Protein AF-A0A9D4AWD2-F1 (afdb_monomer)

Structure (mmCIF, N/CA/C/O backbone):
data_AF-A0A9D4AWD2-F1
#
_entry.id   AF-A0A9D4AWD2-F1
#
loop_
_atom_site.group_PDB
_atom_site.id
_atom_site.type_symbol
_atom_site.label_atom_id
_atom_site.label_alt_id
_atom_site.label_comp_id
_atom_site.label_asym_id
_atom_site.label_entity_id
_atom_site.label_seq_id
_atom_site.pdbx_PDB_ins_code
_atom_site.Cartn_x
_atom_site.Cartn_y
_atom_site.Cartn_z
_atom_site.occupancy
_atom_site.B_iso_or_equiv
_atom_site.auth_seq_id
_atom_site.auth_comp_id
_atom_site.auth_asym_id
_atom_site.auth_atom_id
_atom_site.pdbx_PDB_model_num
ATOM 1 N N . MET A 1 1 ? 40.819 -8.016 31.045 1.00 40.41 1 MET A N 1
ATOM 2 C CA . MET A 1 1 ? 39.468 -8.285 30.513 1.00 40.41 1 MET A CA 1
ATOM 3 C C . MET A 1 1 ? 38.821 -6.950 30.198 1.00 40.41 1 MET A C 1
ATOM 5 O O . MET A 1 1 ? 38.890 -6.048 31.021 1.00 40.41 1 MET A O 1
ATOM 9 N N . GLU A 1 2 ? 38.346 -6.824 28.965 1.00 41.59 2 GLU A N 1
ATOM 10 C CA . GLU A 1 2 ? 37.839 -5.615 28.310 1.00 41.59 2 GLU A CA 1
ATOM 11 C C . GLU A 1 2 ? 36.572 -5.017 28.944 1.00 41.59 2 GLU A C 1
ATOM 13 O O . GLU A 1 2 ? 35.711 -5.747 29.428 1.00 41.59 2 GLU A O 1
ATOM 18 N N . GLY A 1 3 ? 36.405 -3.700 28.755 1.00 44.62 3 GLY A N 1
ATOM 19 C CA . GLY A 1 3 ? 35.283 -3.210 27.944 1.00 44.62 3 GLY A CA 1
ATOM 20 C C . GLY A 1 3 ? 34.185 -2.400 28.640 1.00 44.62 3 GLY A C 1
ATOM 21 O O . GLY A 1 3 ? 33.314 -2.979 29.290 1.00 44.62 3 GLY A O 1
ATOM 22 N N . ARG A 1 4 ? 34.161 -1.085 28.347 1.00 46.12 4 ARG A N 1
ATOM 23 C CA . ARG A 1 4 ? 33.091 -0.338 27.625 1.00 46.12 4 ARG A CA 1
ATOM 24 C C . ARG A 1 4 ? 33.038 1.130 28.082 1.00 46.12 4 ARG A C 1
ATOM 26 O O . ARG A 1 4 ? 32.592 1.415 29.185 1.00 46.12 4 ARG A O 1
ATOM 33 N N . ASP A 1 5 ? 33.787 2.047 27.470 1.00 44.31 5 ASP A N 1
ATOM 34 C CA . ASP A 1 5 ? 33.546 2.776 26.205 1.00 44.31 5 ASP A CA 1
ATOM 35 C C . ASP A 1 5 ? 32.370 3.780 26.224 1.00 44.31 5 ASP A C 1
ATOM 37 O O . ASP A 1 5 ? 31.197 3.470 26.057 1.00 44.31 5 ASP A O 1
ATOM 41 N N . GLY A 1 6 ? 32.732 5.053 26.408 1.00 50.00 6 GLY A N 1
ATOM 42 C CA . GLY A 1 6 ? 31.933 6.201 26.003 1.00 50.00 6 GLY A CA 1
ATOM 43 C C . GLY A 1 6 ? 32.463 6.755 24.681 1.00 50.00 6 GLY A C 1
ATOM 44 O O . GLY A 1 6 ? 33.671 6.912 24.527 1.00 50.00 6 GLY A O 1
ATOM 45 N N . SER A 1 7 ? 31.577 7.043 23.723 1.00 44.41 7 SER A N 1
ATOM 46 C CA . SER A 1 7 ? 31.766 8.064 22.669 1.00 44.41 7 SER A CA 1
ATOM 47 C C . SER A 1 7 ? 30.561 8.103 21.715 1.00 44.41 7 SER A C 1
ATOM 49 O O . SER A 1 7 ? 30.550 7.514 20.643 1.00 44.41 7 SER A O 1
ATOM 51 N N . GLY A 1 8 ? 29.518 8.842 22.098 1.00 51.44 8 GLY A N 1
ATOM 52 C CA . GLY A 1 8 ? 28.305 9.050 21.295 1.00 51.44 8 GLY A CA 1
ATOM 53 C C . GLY A 1 8 ? 28.287 10.327 20.444 1.00 51.44 8 GLY A C 1
ATOM 54 O O . GLY A 1 8 ? 27.206 10.846 20.191 1.00 51.44 8 GLY A O 1
ATOM 55 N N . VAL A 1 9 ? 29.434 10.894 20.038 1.00 53.69 9 VAL A N 1
ATOM 56 C CA . VAL A 1 9 ? 29.454 12.225 19.373 1.00 53.69 9 VAL A CA 1
ATOM 57 C C . VAL A 1 9 ? 30.292 12.288 18.081 1.00 53.69 9 VAL A C 1
ATOM 59 O O . VAL A 1 9 ? 30.403 13.341 17.462 1.00 53.69 9 VAL A O 1
ATOM 62 N N . THR A 1 10 ? 30.829 11.178 17.572 1.00 53.84 10 THR A N 1
ATOM 63 C CA . THR A 1 10 ? 31.721 11.217 16.390 1.00 53.84 10 THR A CA 1
ATOM 64 C C . THR A 1 10 ? 31.041 10.961 15.037 1.00 53.84 10 THR A C 1
ATOM 66 O O . THR A 1 10 ? 31.656 11.196 14.003 1.00 53.84 10 THR A O 1
ATOM 69 N N . SER A 1 11 ? 29.763 10.565 14.983 1.00 54.72 11 SER A N 1
ATOM 70 C CA . SER A 1 11 ? 29.134 10.152 13.710 1.00 54.72 11 SER A CA 1
ATOM 71 C C . SER A 1 11 ? 28.404 11.264 12.940 1.00 54.72 11 SER A C 1
ATOM 73 O O . SER A 1 11 ? 28.217 11.142 11.732 1.00 54.72 11 SER A O 1
ATOM 75 N N . LYS A 1 12 ? 28.005 12.367 13.590 1.00 53.34 12 LYS A N 1
ATOM 76 C CA . LYS A 1 12 ? 27.258 13.452 12.914 1.00 53.34 12 LYS A CA 1
ATOM 77 C C . LYS A 1 12 ? 28.170 14.392 12.111 1.00 53.34 12 LYS A C 1
ATOM 79 O O . LYS A 1 12 ? 27.769 14.883 11.062 1.00 53.34 12 LYS A O 1
ATOM 84 N N . TRP A 1 13 ? 29.409 14.577 12.567 1.00 49.91 13 TRP A N 1
ATOM 85 C CA . TRP A 1 13 ? 30.434 15.360 11.867 1.00 49.91 13 TRP A CA 1
ATOM 86 C C . TRP A 1 13 ? 31.032 14.625 10.661 1.00 49.91 13 TRP A C 1
ATOM 88 O O . TRP A 1 13 ? 31.393 15.264 9.678 1.00 49.91 13 TRP A O 1
ATOM 98 N N . PHE A 1 14 ? 31.058 13.289 10.690 1.00 56.16 14 PHE A N 1
ATOM 99 C CA . PHE A 1 14 ? 31.528 12.474 9.568 1.00 56.16 14 PHE A CA 1
ATOM 100 C C . PHE A 1 14 ? 30.599 12.585 8.347 1.00 56.16 14 PHE A C 1
ATOM 102 O O . PHE A 1 14 ? 31.067 12.757 7.227 1.00 56.16 14 PHE A O 1
ATOM 109 N N . LEU A 1 15 ? 29.279 12.603 8.572 1.00 60.56 15 LEU A N 1
ATOM 110 C CA . LEU A 1 15 ? 28.286 12.721 7.498 1.00 60.56 15 LEU A CA 1
ATOM 111 C C . LEU A 1 15 ? 28.200 14.130 6.892 1.00 60.56 15 LEU A C 1
ATOM 113 O O . LEU A 1 15 ? 27.894 14.259 5.710 1.00 60.56 15 LEU A O 1
ATOM 117 N N . LEU A 1 16 ? 28.496 15.183 7.663 1.00 65.00 16 LEU A N 1
ATOM 118 C CA . LEU A 1 16 ? 28.557 16.551 7.133 1.00 65.00 16 LEU A CA 1
ATOM 119 C C . LEU A 1 16 ? 29.781 16.760 6.230 1.00 65.00 16 LEU A C 1
ATOM 121 O O . LEU A 1 16 ? 29.644 17.356 5.164 1.00 65.00 16 LEU A O 1
ATOM 125 N N . LEU A 1 17 ? 30.939 16.190 6.587 1.00 60.53 17 LEU A N 1
ATOM 126 C CA . LEU A 1 17 ? 32.132 16.228 5.732 1.00 60.53 17 LEU A CA 1
ATOM 127 C C . LEU A 1 17 ? 31.924 15.466 4.412 1.00 60.53 17 LEU A C 1
ATOM 129 O O . LEU A 1 17 ? 32.427 15.871 3.366 1.00 60.53 17 LEU A O 1
ATOM 133 N N . GLU A 1 18 ? 31.167 14.369 4.449 1.00 67.44 18 GLU A N 1
ATOM 134 C CA . GLU A 1 18 ? 30.851 13.561 3.267 1.00 67.44 18 GLU A CA 1
ATOM 135 C C . GLU A 1 18 ? 29.855 14.267 2.328 1.00 67.44 18 GLU A C 1
ATOM 137 O O . GLU A 1 18 ? 29.977 14.161 1.105 1.00 67.44 18 GLU A O 1
ATOM 142 N N . LEU A 1 19 ? 28.930 15.063 2.880 1.00 62.47 19 LEU A N 1
ATOM 143 C CA . LEU A 1 19 ? 27.982 15.866 2.101 1.00 62.47 19 LEU A CA 1
ATOM 144 C C . LEU A 1 19 ? 28.638 17.107 1.473 1.00 62.47 19 LEU A C 1
ATOM 146 O O . LEU A 1 19 ? 28.373 17.418 0.311 1.00 62.47 19 LEU A O 1
ATOM 150 N N . GLU A 1 20 ? 29.541 17.783 2.189 1.00 69.00 20 GLU A N 1
ATOM 151 C CA . GLU A 1 20 ? 30.282 18.934 1.650 1.00 69.00 20 GLU A CA 1
ATOM 152 C C . GLU A 1 20 ? 31.226 18.535 0.505 1.00 69.00 20 GLU A C 1
ATOM 154 O O . GLU A 1 20 ? 31.361 19.261 -0.485 1.00 69.00 20 GLU A O 1
ATOM 159 N N . ASN A 1 21 ? 31.835 17.347 0.581 1.00 67.00 21 ASN A N 1
ATOM 160 C CA . ASN A 1 21 ? 32.711 16.842 -0.477 1.00 67.00 21 ASN A CA 1
ATOM 161 C C . ASN A 1 21 ? 31.929 16.439 -1.745 1.00 67.00 21 ASN A C 1
ATOM 163 O O . ASN A 1 21 ? 32.455 16.518 -2.857 1.00 67.00 21 ASN A O 1
ATOM 167 N N . TYR A 1 22 ? 30.657 16.057 -1.592 1.00 59.69 22 TYR A N 1
ATOM 168 C CA . TYR A 1 22 ? 29.759 15.750 -2.707 1.00 59.69 22 TYR A CA 1
ATOM 169 C C . TYR A 1 22 ? 29.304 17.016 -3.452 1.00 59.69 22 TYR A C 1
ATOM 171 O O . TYR A 1 22 ? 29.266 17.030 -4.683 1.00 59.69 22 TYR A O 1
ATOM 179 N N . ILE A 1 23 ? 29.051 18.115 -2.731 1.00 66.81 23 ILE A N 1
ATOM 180 C CA . ILE A 1 23 ? 28.680 19.410 -3.330 1.00 66.81 23 ILE A CA 1
ATOM 181 C C . ILE A 1 23 ? 29.863 20.018 -4.104 1.00 66.81 23 ILE A C 1
ATOM 183 O O . ILE A 1 23 ? 29.690 20.452 -5.243 1.00 66.81 23 ILE A O 1
ATOM 187 N N . ARG A 1 24 ? 31.094 19.938 -3.573 1.00 63.09 24 ARG A N 1
ATOM 188 C CA . ARG A 1 24 ? 32.300 20.401 -4.291 1.00 63.09 24 ARG A CA 1
ATOM 189 C C . ARG A 1 24 ? 32.596 19.614 -5.574 1.00 63.09 24 ARG A C 1
ATOM 191 O O . ARG A 1 24 ? 33.124 20.185 -6.528 1.00 63.09 24 ARG A O 1
ATOM 198 N N . GLN A 1 25 ? 32.248 18.326 -5.633 1.00 54.59 25 GLN A N 1
ATOM 199 C CA . GLN A 1 25 ? 32.397 17.521 -6.855 1.00 54.59 25 GLN A CA 1
ATOM 200 C C . GLN A 1 25 ? 31.367 17.880 -7.934 1.00 54.59 25 GLN A C 1
ATOM 202 O O . GLN A 1 25 ? 31.686 17.816 -9.121 1.00 54.59 25 GLN A O 1
ATOM 207 N N . LEU A 1 26 ? 30.162 18.300 -7.542 1.00 56.53 26 LEU A N 1
ATOM 208 C CA . LEU A 1 26 ? 29.121 18.734 -8.477 1.00 56.53 26 LEU A CA 1
ATOM 209 C C . LEU A 1 26 ? 29.408 20.124 -9.072 1.00 56.53 26 LEU A C 1
ATOM 211 O O . LEU A 1 26 ? 29.147 20.338 -10.253 1.00 56.53 26 LEU A O 1
ATOM 215 N N . GLU A 1 27 ? 30.026 21.036 -8.316 1.00 61.88 27 GLU A N 1
ATOM 216 C CA . GLU A 1 27 ? 30.422 22.361 -8.825 1.00 61.88 27 GLU A CA 1
ATOM 217 C C . GLU A 1 27 ? 31.643 22.316 -9.763 1.00 61.88 27 GLU A C 1
ATOM 219 O O . GLU A 1 27 ? 31.710 23.081 -10.728 1.00 61.88 27 GLU A O 1
ATOM 224 N N . ALA A 1 28 ? 32.585 21.389 -9.546 1.00 54.47 28 ALA A N 1
ATOM 225 C CA . ALA A 1 28 ? 33.752 21.210 -10.418 1.00 54.47 28 ALA A CA 1
ATOM 226 C C . ALA A 1 28 ? 33.385 20.650 -11.808 1.00 54.47 28 ALA A C 1
ATOM 228 O O . ALA A 1 28 ? 34.039 20.973 -12.799 1.00 54.47 28 ALA A O 1
ATOM 229 N N . ALA A 1 29 ? 32.316 19.853 -11.900 1.00 52.53 29 ALA A N 1
ATOM 230 C CA . ALA A 1 29 ? 31.831 19.288 -13.160 1.00 52.53 29 ALA A CA 1
ATOM 231 C C . ALA A 1 29 ? 31.062 20.301 -14.035 1.00 52.53 29 ALA A C 1
ATOM 233 O O . ALA A 1 29 ? 30.862 20.054 -15.222 1.00 52.53 29 ALA A O 1
ATOM 234 N N . ALA A 1 30 ? 30.660 21.447 -13.475 1.00 54.50 30 ALA A N 1
ATOM 235 C CA . ALA A 1 30 ? 29.889 22.480 -14.170 1.00 54.50 30 ALA A CA 1
ATOM 236 C C . ALA A 1 30 ? 30.749 23.621 -14.760 1.00 54.50 30 ALA A C 1
ATOM 238 O O . ALA A 1 30 ? 30.202 24.571 -15.316 1.00 54.50 30 ALA A O 1
ATOM 239 N N . ARG A 1 31 ? 32.088 23.553 -14.664 1.00 55.28 31 ARG A N 1
ATOM 240 C CA . ARG A 1 31 ? 33.019 24.591 -15.165 1.00 55.28 31 ARG A CA 1
ATOM 241 C C . ARG A 1 31 ? 34.061 24.075 -16.158 1.00 55.28 31 ARG A C 1
ATOM 243 O O . ARG A 1 31 ? 35.222 24.475 -16.110 1.00 55.28 31 ARG A O 1
ATOM 250 N N . THR A 1 32 ? 33.669 23.218 -17.091 1.00 50.66 32 THR A N 1
ATOM 251 C CA . THR A 1 32 ? 34.524 22.905 -18.244 1.00 50.66 32 THR A CA 1
ATOM 252 C C . THR A 1 32 ? 33.734 23.019 -19.528 1.00 50.66 32 THR A C 1
ATOM 254 O O . THR A 1 32 ? 33.337 22.021 -20.121 1.00 50.66 32 THR A O 1
ATOM 257 N N . ASP A 1 33 ? 33.550 24.261 -19.953 1.00 50.03 33 ASP A N 1
ATOM 258 C CA . ASP A 1 33 ? 33.323 24.581 -21.352 1.00 50.03 33 ASP A CA 1
ATOM 259 C C . ASP A 1 33 ? 34.378 25.608 -21.775 1.00 50.03 33 ASP A C 1
ATOM 261 O O . ASP A 1 33 ? 34.106 26.798 -21.874 1.00 50.03 33 ASP A O 1
ATOM 265 N N . VAL A 1 34 ? 35.636 25.164 -21.925 1.00 48.28 34 VAL A N 1
ATOM 266 C CA . VAL A 1 34 ? 36.632 25.904 -22.714 1.00 48.28 34 VAL A CA 1
ATOM 267 C C . VAL A 1 34 ? 37.574 24.937 -23.439 1.00 48.28 34 VAL A C 1
ATOM 269 O O . VAL A 1 34 ? 38.261 24.095 -22.865 1.00 48.28 34 VAL A O 1
ATOM 272 N N . ASN A 1 35 ? 37.567 25.113 -24.751 1.00 40.53 35 ASN A N 1
ATOM 273 C CA . ASN A 1 35 ? 38.305 24.475 -25.830 1.00 40.53 35 ASN A CA 1
ATOM 274 C C . ASN A 1 35 ? 39.844 24.443 -25.635 1.00 40.53 35 ASN A C 1
ATOM 276 O O . ASN A 1 35 ? 40.518 25.466 -25.732 1.00 40.53 35 ASN A O 1
ATOM 280 N N . LEU A 1 36 ? 40.426 23.251 -25.457 1.00 44.16 36 LEU A N 1
ATOM 281 C CA . LEU A 1 36 ? 41.879 23.019 -25.326 1.00 44.16 36 LEU A CA 1
ATOM 282 C C . LEU A 1 36 ? 42.610 22.845 -26.679 1.00 44.16 36 LEU A C 1
ATOM 284 O O . LEU A 1 36 ? 43.465 21.973 -26.830 1.00 44.16 36 LEU A O 1
ATOM 288 N N . ARG A 1 37 ? 42.310 23.673 -27.689 1.00 42.03 37 ARG A N 1
ATOM 289 C CA . ARG A 1 37 ? 43.079 23.714 -28.957 1.00 42.03 37 ARG A CA 1
ATOM 290 C C . ARG A 1 37 ? 44.085 24.862 -29.079 1.00 42.03 37 ARG A C 1
ATOM 292 O O . ARG A 1 37 ? 44.746 24.959 -30.108 1.00 42.03 37 ARG A O 1
ATOM 299 N N . SER A 1 38 ? 44.274 25.685 -28.048 1.00 51.16 38 SER A N 1
ATOM 300 C CA . SER A 1 38 ? 45.125 26.882 -28.138 1.00 51.16 38 SER A CA 1
ATOM 301 C C . SER A 1 38 ? 46.204 26.975 -27.056 1.00 51.16 38 SER A C 1
ATOM 303 O O . SER A 1 38 ? 46.302 27.988 -26.380 1.00 51.16 38 SER A O 1
ATOM 305 N N . LEU A 1 39 ? 47.052 25.955 -26.912 1.00 40.38 39 LEU A N 1
ATOM 306 C CA . LEU A 1 39 ? 48.357 26.110 -26.251 1.00 40.38 39 LEU A CA 1
ATOM 307 C C . LEU A 1 39 ? 49.403 25.235 -26.955 1.00 40.38 39 LEU A C 1
ATOM 309 O O . LEU A 1 39 ? 49.860 24.215 -26.451 1.00 40.38 39 LEU A O 1
ATOM 313 N N . ARG A 1 40 ? 49.767 2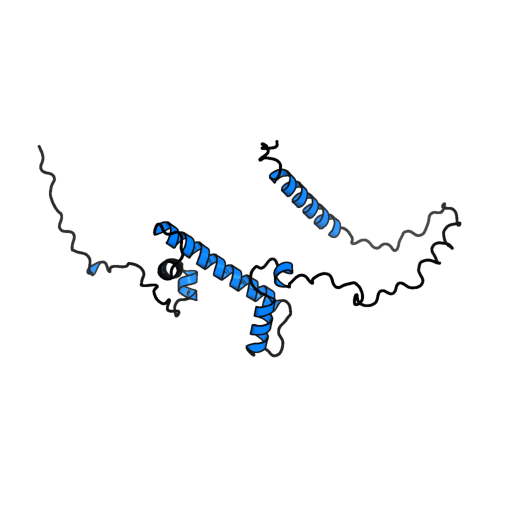5.643 -28.173 1.00 44.72 40 ARG A N 1
ATOM 314 C CA . ARG A 1 40 ? 51.026 25.254 -28.817 1.00 44.72 40 ARG A CA 1
ATOM 315 C C . ARG A 1 40 ? 51.861 26.511 -28.977 1.00 44.72 40 ARG A C 1
ATOM 317 O O . ARG A 1 40 ? 51.693 27.187 -29.982 1.00 44.72 40 ARG A O 1
ATOM 324 N N . HIS A 1 41 ? 52.693 26.809 -27.985 1.00 48.12 41 HIS A N 1
ATOM 325 C CA . HIS A 1 41 ? 53.988 27.494 -28.098 1.00 48.12 41 HIS A CA 1
ATOM 326 C C . HIS A 1 41 ? 54.439 27.875 -26.689 1.00 48.12 41 HIS A C 1
ATOM 328 O O . HIS A 1 41 ? 53.876 28.795 -26.122 1.00 48.12 41 HIS A O 1
ATOM 334 N N . PHE A 1 42 ? 55.402 27.145 -26.125 1.00 31.06 42 PHE A N 1
ATOM 335 C CA . PHE A 1 42 ? 56.581 27.693 -25.439 1.00 31.06 42 PHE A CA 1
ATOM 336 C C . PHE A 1 42 ? 57.528 26.517 -25.098 1.00 31.06 42 PHE A C 1
ATOM 338 O O . PHE A 1 42 ? 57.051 25.473 -24.646 1.00 31.06 42 PHE A O 1
ATOM 345 N N . PRO A 1 43 ? 58.837 26.618 -25.404 1.00 47.25 43 PRO A N 1
ATOM 346 C CA . PRO A 1 43 ? 59.785 25.512 -25.314 1.00 47.25 43 PRO A CA 1
ATOM 347 C C . PRO A 1 43 ? 60.431 25.414 -23.923 1.00 47.25 43 PRO A C 1
ATOM 349 O O . PRO A 1 43 ? 60.348 26.347 -23.135 1.00 47.25 43 PRO A O 1
ATOM 352 N N . ILE A 1 44 ? 61.134 24.293 -23.710 1.00 43.66 44 ILE A N 1
ATOM 353 C CA . ILE A 1 44 ? 62.045 23.897 -22.612 1.00 43.66 44 ILE A CA 1
ATOM 354 C C . ILE A 1 44 ? 61.490 22.683 -21.856 1.00 43.66 44 ILE A C 1
ATOM 356 O O . ILE A 1 44 ? 60.903 22.823 -20.798 1.00 43.66 44 ILE A O 1
ATOM 360 N N . PHE 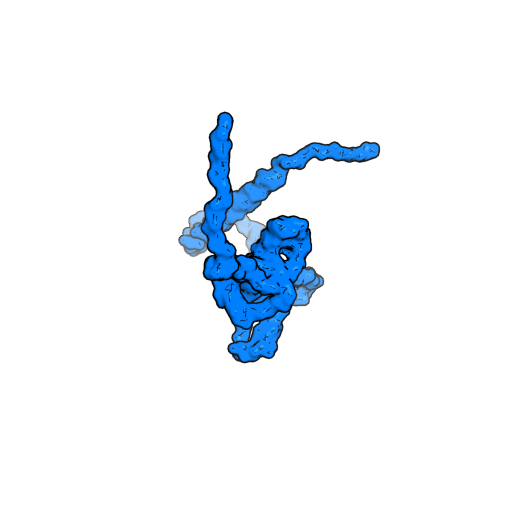A 1 45 ? 61.707 21.477 -22.394 1.00 33.75 45 PHE A N 1
ATOM 361 C CA . PHE A 1 45 ? 61.865 20.243 -21.607 1.00 33.75 45 PHE A CA 1
ATOM 362 C C . PHE A 1 45 ? 62.660 19.207 -22.444 1.00 33.75 45 PHE A C 1
ATOM 364 O O . PHE A 1 45 ? 62.514 19.185 -23.670 1.00 33.75 45 PHE A O 1
ATOM 371 N N . PRO A 1 46 ? 63.546 18.382 -21.846 1.00 40.06 46 PRO A N 1
ATOM 372 C CA . PRO A 1 46 ? 64.549 17.596 -22.573 1.00 40.06 46 PRO A CA 1
ATOM 373 C C . PRO A 1 46 ? 63.933 16.395 -23.312 1.00 40.06 46 PRO A C 1
ATOM 375 O O . PRO A 1 46 ? 63.131 15.655 -22.750 1.00 40.06 46 PRO A O 1
ATOM 378 N N . GLN A 1 47 ? 64.361 16.141 -24.553 1.00 46.25 47 GLN A N 1
ATOM 379 C CA . GLN A 1 47 ? 63.762 15.167 -25.488 1.00 46.25 47 GLN A CA 1
ATOM 380 C C . GLN A 1 47 ? 63.929 13.663 -25.150 1.00 46.25 47 GLN A C 1
ATOM 382 O O . GLN A 1 47 ? 63.604 12.811 -25.976 1.00 46.25 47 GLN A O 1
ATOM 387 N N . LYS A 1 48 ? 64.405 13.272 -23.962 1.00 47.31 48 LYS A N 1
ATOM 388 C CA . LYS A 1 48 ? 64.723 11.855 -23.666 1.00 47.31 48 LYS A CA 1
ATOM 389 C C . LYS A 1 48 ? 63.558 10.983 -23.171 1.00 47.31 48 LYS A C 1
ATOM 391 O O . LYS A 1 48 ? 63.786 9.846 -22.776 1.00 47.31 48 LYS A O 1
ATOM 396 N N . THR A 1 49 ? 62.313 11.440 -23.266 1.00 50.50 49 THR A N 1
ATOM 397 C CA . THR A 1 49 ? 61.137 10.696 -22.761 1.00 50.50 49 THR A CA 1
ATOM 398 C C . THR A 1 49 ? 59.983 10.571 -23.763 1.00 50.50 49 THR A C 1
ATOM 400 O O . THR A 1 49 ? 58.833 10.416 -23.365 1.00 50.50 49 THR A O 1
ATOM 403 N N . LEU A 1 50 ? 60.261 10.566 -25.073 1.00 44.59 50 LEU A N 1
ATOM 404 C CA . LEU A 1 50 ? 59.232 10.305 -26.100 1.00 44.59 50 LEU A CA 1
ATOM 405 C C . LEU A 1 50 ? 59.307 8.913 -26.754 1.00 44.59 50 LEU A C 1
ATOM 407 O O . LEU A 1 50 ? 58.295 8.440 -27.267 1.00 44.59 50 LEU A O 1
ATOM 411 N N . GLU A 1 51 ? 60.432 8.201 -26.646 1.00 47.34 51 GLU A N 1
ATOM 412 C CA . GLU A 1 51 ? 60.555 6.817 -27.147 1.00 47.34 51 GLU A CA 1
ATOM 413 C C . GLU A 1 51 ? 60.170 5.750 -26.105 1.00 47.34 51 GLU A C 1
ATOM 415 O O . GLU A 1 51 ? 59.728 4.656 -26.455 1.00 47.34 51 GLU A O 1
ATOM 420 N N . GLN A 1 52 ? 60.223 6.076 -24.809 1.00 45.78 52 GLN A N 1
ATOM 421 C CA . GLN A 1 52 ? 59.695 5.204 -23.748 1.00 45.78 52 GLN A CA 1
AT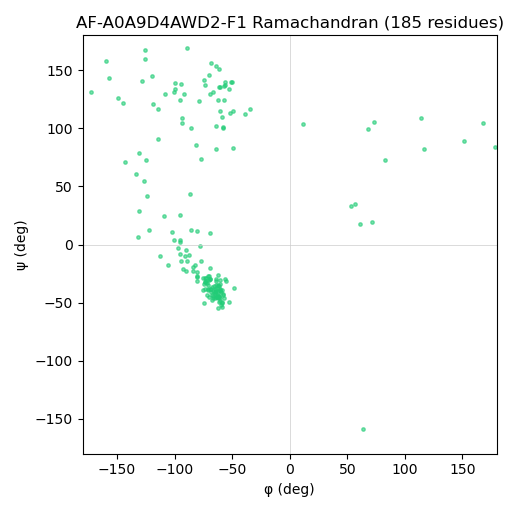OM 422 C C . GLN A 1 52 ? 58.169 5.313 -23.588 1.00 45.78 52 GLN A C 1
ATOM 424 O O . GLN A 1 52 ? 57.532 4.354 -23.157 1.00 45.78 52 GLN A O 1
ATOM 429 N N . ALA A 1 53 ? 57.565 6.430 -24.008 1.00 42.78 53 ALA A N 1
ATOM 430 C CA . ALA A 1 53 ? 56.114 6.630 -23.971 1.00 42.78 53 ALA A CA 1
ATOM 431 C C . ALA A 1 53 ? 55.370 5.999 -25.168 1.00 42.78 53 ALA A C 1
ATOM 433 O O . ALA A 1 53 ? 54.165 5.775 -25.092 1.00 42.78 53 ALA A O 1
ATOM 434 N N . LYS A 1 54 ? 56.068 5.671 -26.267 1.00 47.00 54 LYS A N 1
ATOM 435 C CA . LYS A 1 54 ? 55.471 5.025 -27.454 1.00 47.00 54 LYS A CA 1
ATOM 436 C C . LYS A 1 54 ? 55.459 3.494 -27.410 1.00 47.00 54 LYS A C 1
ATOM 438 O O . LYS A 1 54 ? 54.733 2.879 -28.181 1.00 47.00 54 LYS A O 1
ATOM 443 N N . ARG A 1 55 ? 56.216 2.865 -26.504 1.00 42.38 55 ARG A N 1
ATOM 444 C CA . ARG A 1 55 ? 56.288 1.395 -26.386 1.00 42.38 55 ARG A CA 1
ATOM 445 C C . ARG A 1 55 ? 55.275 0.771 -25.422 1.00 42.38 55 ARG A C 1
ATOM 447 O O . ARG A 1 55 ? 55.110 -0.442 -25.449 1.00 42.38 55 ARG A O 1
ATOM 454 N N . SER A 1 56 ? 54.562 1.562 -24.619 1.00 43.00 56 SER A N 1
ATOM 455 C CA . SER A 1 56 ? 53.553 1.055 -23.673 1.00 43.00 56 SER A CA 1
ATOM 456 C C . SER A 1 56 ? 52.107 1.115 -24.187 1.00 43.00 56 SER A C 1
ATOM 458 O O . SER A 1 56 ? 51.202 0.639 -23.505 1.00 43.00 56 SER A O 1
ATOM 460 N N . SER A 1 57 ? 51.862 1.663 -25.384 1.00 45.25 57 SER A N 1
ATOM 461 C CA . SER A 1 57 ? 50.506 1.829 -25.934 1.00 45.25 57 SER A CA 1
ATOM 462 C C . SER A 1 57 ? 50.048 0.706 -26.873 1.00 45.25 57 SER A C 1
ATOM 464 O O . SER A 1 57 ? 48.924 0.749 -27.377 1.00 45.25 57 SER A O 1
ATOM 466 N N . ILE A 1 58 ? 50.859 -0.335 -27.084 1.00 51.03 58 ILE A N 1
ATOM 467 C CA . ILE A 1 58 ? 50.486 -1.459 -27.946 1.00 51.03 58 ILE A CA 1
ATOM 468 C C . ILE A 1 58 ? 49.849 -2.567 -27.093 1.00 51.03 58 ILE A C 1
ATOM 470 O O . ILE A 1 58 ? 50.525 -3.323 -26.404 1.00 51.03 58 ILE A O 1
ATOM 474 N N . MET A 1 59 ? 48.518 -2.650 -27.206 1.00 51.62 59 MET A N 1
ATOM 475 C CA . MET A 1 59 ? 47.634 -3.766 -26.830 1.00 51.62 59 MET A CA 1
ATOM 476 C C . MET A 1 59 ? 47.202 -3.892 -25.359 1.00 51.62 59 MET A C 1
ATOM 478 O O . MET A 1 59 ? 47.467 -4.867 -24.666 1.00 51.62 59 MET A O 1
ATOM 482 N N . SER A 1 60 ? 46.318 -2.983 -24.950 1.00 51.47 60 SER A N 1
ATOM 483 C CA . SER A 1 60 ? 45.197 -3.333 -24.066 1.00 51.47 60 SER A CA 1
ATOM 484 C C . SER A 1 60 ? 43.913 -2.703 -24.613 1.00 51.47 60 SER A C 1
ATOM 486 O O . SER A 1 60 ? 43.248 -1.895 -23.959 1.00 51.47 60 SER A O 1
ATOM 488 N N . GLY A 1 61 ? 43.551 -3.086 -25.840 1.00 52.00 61 GLY A N 1
ATOM 489 C CA . GLY A 1 61 ? 42.193 -2.928 -26.350 1.00 52.00 61 GLY A CA 1
ATOM 490 C C . GLY A 1 61 ? 41.263 -3.799 -25.515 1.00 52.00 61 GLY A C 1
ATOM 491 O O . GLY A 1 61 ? 40.967 -4.937 -25.868 1.00 52.00 61 GLY A O 1
ATOM 492 N N . ARG A 1 62 ? 40.854 -3.296 -24.349 1.00 53.00 62 ARG A N 1
ATOM 493 C CA . ARG A 1 62 ? 39.962 -4.000 -23.434 1.00 53.00 62 ARG A CA 1
ATOM 494 C C . ARG A 1 62 ? 38.540 -3.911 -23.973 1.00 53.00 62 ARG A C 1
ATOM 496 O O . ARG A 1 62 ? 37.705 -3.173 -23.458 1.00 53.00 62 ARG A O 1
ATOM 503 N N . GLY A 1 63 ? 38.286 -4.677 -25.032 1.00 60.34 63 GLY A N 1
ATOM 504 C CA . GLY A 1 63 ? 36.945 -4.996 -25.492 1.00 60.34 63 GLY A CA 1
ATOM 505 C C . GLY A 1 63 ? 36.112 -5.525 -24.325 1.00 60.34 63 GLY A C 1
ATOM 506 O O . GLY A 1 63 ? 36.634 -6.220 -23.452 1.00 60.34 63 GLY A O 1
ATOM 507 N N . LYS A 1 64 ? 34.842 -5.097 -24.297 1.00 63.56 64 LYS A N 1
ATOM 508 C CA . LYS A 1 64 ? 33.723 -5.545 -23.447 1.00 63.56 64 LYS A CA 1
ATOM 509 C C . LYS A 1 64 ? 34.157 -6.449 -22.283 1.00 63.56 64 LYS A C 1
ATOM 511 O O . LYS A 1 64 ? 34.434 -7.625 -22.487 1.00 63.56 64 LYS A O 1
ATOM 516 N N . GLN A 1 65 ? 34.190 -5.898 -21.066 1.00 59.88 65 GLN A N 1
ATOM 517 C CA . GLN A 1 65 ? 34.521 -6.583 -19.805 1.00 59.88 65 GLN A CA 1
ATOM 518 C C . GLN A 1 65 ? 33.745 -7.906 -19.621 1.00 59.88 65 GLN A C 1
ATOM 520 O O . GLN A 1 65 ? 32.716 -7.956 -18.955 1.00 59.88 65 GLN A O 1
ATOM 525 N N . GLY A 1 66 ? 34.246 -8.985 -20.221 1.00 56.84 66 GLY A N 1
ATOM 526 C CA . GLY A 1 66 ? 33.678 -10.332 -20.158 1.00 56.84 66 GLY A CA 1
ATOM 527 C C . GLY A 1 66 ? 34.554 -11.332 -19.403 1.00 56.84 66 GLY A C 1
ATOM 528 O O . GLY A 1 66 ? 34.087 -12.423 -19.114 1.00 56.84 66 GLY A O 1
ATOM 529 N N . GLY A 1 67 ? 35.797 -10.964 -19.058 1.00 59.72 67 GLY A N 1
ATOM 530 C CA . GLY A 1 67 ? 36.820 -11.911 -18.584 1.00 59.72 67 GLY A CA 1
ATOM 531 C C . GLY A 1 67 ? 37.427 -11.658 -17.198 1.00 59.72 67 GLY A C 1
ATOM 532 O O . GLY A 1 67 ? 38.449 -12.249 -16.881 1.00 59.72 67 GLY A O 1
ATOM 533 N N . LYS A 1 68 ? 36.866 -10.776 -16.358 1.00 61.91 68 LYS A N 1
ATOM 534 C CA . LYS A 1 68 ? 37.221 -10.745 -14.921 1.00 61.91 68 LYS A CA 1
ATOM 535 C C . LYS A 1 68 ? 36.199 -11.588 -14.168 1.00 61.91 68 LYS A C 1
ATOM 537 O O . LYS A 1 68 ? 35.014 -11.460 -14.478 1.00 61.91 68 LYS A O 1
ATOM 542 N N . VAL A 1 69 ? 36.648 -12.401 -13.201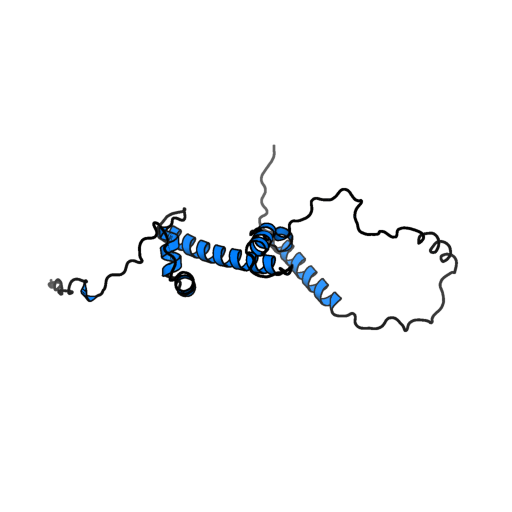 1.00 62.75 69 VAL A N 1
ATOM 543 C CA . VAL A 1 69 ? 35.784 -13.124 -12.247 1.00 62.75 69 VAL A CA 1
ATOM 544 C C . VAL A 1 69 ? 34.649 -12.186 -11.856 1.00 62.75 69 VAL A C 1
ATOM 546 O O . VAL A 1 69 ? 34.889 -11.103 -11.317 1.00 62.75 69 VAL A O 1
ATOM 549 N N . ARG A 1 70 ? 33.430 -12.530 -12.281 1.00 67.31 70 ARG A N 1
ATOM 550 C CA . ARG A 1 70 ? 32.284 -11.623 -12.229 1.00 67.31 70 ARG A CA 1
ATOM 551 C C . ARG A 1 70 ? 32.002 -11.340 -10.758 1.00 67.31 70 ARG A C 1
ATOM 553 O O . ARG A 1 70 ? 31.421 -12.175 -10.070 1.00 67.31 70 ARG A O 1
ATOM 560 N N . ALA A 1 71 ? 32.414 -10.168 -10.275 1.00 71.25 71 ALA A N 1
ATOM 561 C CA . ALA A 1 71 ? 31.946 -9.666 -8.992 1.00 71.25 71 ALA A CA 1
ATOM 562 C C . ALA A 1 71 ? 30.411 -9.761 -8.977 1.00 71.25 71 ALA A C 1
ATOM 564 O O . ALA A 1 71 ? 29.778 -9.514 -10.013 1.00 71.25 71 ALA A O 1
ATOM 565 N N . LYS A 1 72 ? 29.814 -10.153 -7.838 1.00 75.44 72 LYS A N 1
ATOM 566 C CA . LYS A 1 72 ? 28.354 -10.294 -7.718 1.00 75.44 72 LYS A CA 1
ATOM 567 C C . LYS A 1 72 ? 27.696 -9.025 -8.260 1.00 75.44 72 LYS A C 1
ATOM 569 O O . LYS A 1 72 ? 27.900 -7.930 -7.738 1.00 75.44 72 LYS A O 1
ATOM 574 N N . ALA A 1 73 ? 26.950 -9.169 -9.353 1.00 84.62 73 ALA A N 1
ATOM 575 C CA . ALA A 1 73 ? 26.324 -8.032 -10.001 1.00 84.62 73 ALA A CA 1
ATOM 576 C C . ALA A 1 73 ? 25.326 -7.393 -9.026 1.00 84.62 73 ALA A C 1
ATOM 578 O O . ALA A 1 73 ? 24.415 -8.069 -8.547 1.00 84.62 73 ALA A O 1
ATOM 579 N N . LYS A 1 74 ? 25.478 -6.090 -8.746 1.00 90.69 74 LYS A N 1
ATOM 580 C CA . LYS A 1 74 ? 24.492 -5.344 -7.952 1.00 90.69 74 LYS A CA 1
ATOM 581 C C . LYS A 1 74 ? 23.112 -5.464 -8.605 1.00 90.69 74 LYS A C 1
ATOM 583 O O . LYS A 1 74 ? 22.983 -5.371 -9.833 1.00 90.69 74 LYS A O 1
ATOM 588 N N . SER A 1 75 ? 22.083 -5.685 -7.791 1.00 95.06 75 SER A N 1
ATOM 589 C CA . SER A 1 75 ? 20.710 -5.783 -8.283 1.00 95.06 75 SER A CA 1
ATOM 590 C C . SER A 1 75 ? 20.228 -4.423 -8.799 1.00 95.06 75 SER A C 1
ATOM 592 O O . SER A 1 75 ? 20.736 -3.373 -8.407 1.00 95.06 75 SER A O 1
ATOM 594 N N . ARG A 1 76 ? 19.237 -4.422 -9.699 1.00 95.81 76 ARG A N 1
ATOM 595 C CA . ARG A 1 76 ?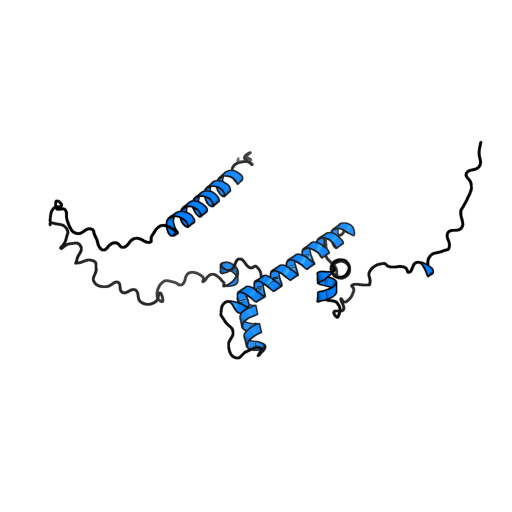 18.631 -3.167 -10.179 1.00 95.81 76 ARG A CA 1
ATOM 596 C C . ARG A 1 76 ? 17.950 -2.385 -9.048 1.00 95.81 76 ARG A C 1
ATOM 598 O O . ARG A 1 76 ? 18.059 -1.171 -9.048 1.00 95.81 76 ARG A O 1
ATOM 605 N N . SER A 1 77 ? 17.343 -3.077 -8.079 1.00 97.62 77 SER A N 1
ATOM 606 C CA . SER A 1 77 ? 16.783 -2.462 -6.865 1.00 97.62 77 SER A CA 1
ATOM 607 C C . SER A 1 77 ? 17.861 -1.770 -6.030 1.00 97.62 77 SER A C 1
ATOM 609 O O . SER A 1 77 ? 17.743 -0.586 -5.756 1.00 97.62 77 SER A O 1
ATOM 611 N N . SER A 1 78 ? 18.976 -2.461 -5.747 1.00 97.12 78 SER A N 1
ATOM 612 C CA . SER A 1 78 ? 20.118 -1.891 -5.013 1.00 97.12 78 SER A CA 1
ATOM 613 C C . SER A 1 78 ? 20.707 -0.662 -5.705 1.00 97.12 78 SER A C 1
ATOM 615 O O . SER A 1 78 ? 21.089 0.284 -5.028 1.00 97.12 78 SER A O 1
ATOM 617 N N . ARG A 1 79 ? 20.792 -0.662 -7.042 1.00 96.38 79 ARG A N 1
ATOM 618 C CA . ARG A 1 79 ? 21.271 0.507 -7.798 1.00 96.38 79 ARG A CA 1
ATOM 619 C C . ARG A 1 79 ? 20.299 1.687 -7.758 1.00 96.38 79 ARG A C 1
ATOM 621 O O . ARG A 1 79 ? 20.753 2.814 -7.873 1.00 96.38 79 ARG A O 1
ATOM 628 N N . ALA A 1 80 ? 19.001 1.418 -7.641 1.00 97.19 80 ALA A N 1
ATOM 629 C CA . ALA A 1 80 ? 17.955 2.435 -7.578 1.00 97.19 80 ALA A CA 1
ATOM 630 C C . ALA A 1 80 ? 17.629 2.890 -6.144 1.00 97.19 80 ALA A C 1
ATOM 632 O O . ALA A 1 80 ? 16.802 3.776 -5.982 1.00 97.19 80 ALA A O 1
ATOM 633 N N . GLY A 1 81 ? 18.233 2.280 -5.116 1.00 97.62 81 GLY A N 1
ATOM 634 C CA . GLY A 1 81 ? 17.926 2.583 -3.714 1.00 97.62 81 GLY A CA 1
ATOM 635 C C . GLY A 1 81 ? 16.554 2.087 -3.242 1.00 97.62 81 GLY A C 1
ATOM 636 O O . GLY A 1 81 ? 16.060 2.574 -2.237 1.00 97.62 81 GLY A O 1
ATOM 637 N N . LEU A 1 82 ? 15.946 1.131 -3.949 1.00 98.19 82 LEU A N 1
ATOM 638 C CA . LEU A 1 82 ? 14.598 0.632 -3.659 1.00 98.19 82 LEU A CA 1
ATOM 639 C C . LEU A 1 82 ? 14.642 -0.689 -2.889 1.00 98.19 82 LEU A C 1
ATOM 641 O O . LEU A 1 82 ? 15.420 -1.587 -3.240 1.00 98.19 82 LEU A O 1
ATOM 645 N N . GLN A 1 83 ? 13.759 -0.848 -1.904 1.00 98.31 83 GLN A N 1
ATOM 646 C CA . GLN A 1 83 ? 13.475 -2.141 -1.274 1.00 98.31 83 GLN A CA 1
ATOM 647 C C . GLN A 1 83 ? 12.653 -3.043 -2.202 1.00 98.31 83 GLN A C 1
ATOM 649 O O . GLN A 1 83 ? 12.825 -4.267 -2.227 1.00 98.31 83 GLN A O 1
ATOM 654 N N . PHE A 1 84 ? 11.784 -2.456 -3.025 1.00 98.19 84 PHE A N 1
ATOM 655 C CA . PHE A 1 84 ? 10.915 -3.197 -3.925 1.00 98.19 84 PHE A CA 1
ATOM 656 C C . PHE A 1 84 ? 11.691 -3.849 -5.088 1.00 98.19 84 PHE A C 1
ATOM 658 O O . PHE A 1 84 ? 12.686 -3.324 -5.609 1.00 98.19 84 PHE A O 1
ATOM 665 N N . PRO A 1 85 ? 11.255 -5.034 -5.557 1.00 98.25 85 PRO A N 1
ATOM 666 C CA . PRO A 1 85 ? 12.006 -5.826 -6.525 1.00 98.25 85 PRO A CA 1
ATOM 667 C C . PRO A 1 85 ? 11.797 -5.346 -7.975 1.00 98.25 85 PRO A C 1
ATOM 669 O O . PRO A 1 85 ? 11.032 -5.949 -8.733 1.00 98.25 85 PRO A O 1
ATOM 672 N N . VAL A 1 86 ? 12.571 -4.352 -8.427 1.00 98.44 86 VAL A N 1
ATOM 673 C CA . VAL A 1 86 ? 12.601 -3.832 -9.817 1.00 98.44 86 VAL A CA 1
ATOM 674 C C . VAL A 1 86 ? 12.709 -4.958 -10.856 1.00 98.44 86 VAL A C 1
ATOM 676 O O . VAL A 1 86 ? 12.102 -4.924 -11.929 1.00 98.44 86 VAL A O 1
ATOM 679 N N . GLY A 1 87 ? 13.487 -6.000 -10.542 1.00 97.88 87 GLY A N 1
ATOM 680 C CA . GLY A 1 87 ? 13.643 -7.171 -11.403 1.00 97.88 87 GLY A CA 1
ATOM 681 C C . GLY A 1 87 ? 12.336 -7.926 -11.655 1.00 97.88 87 GLY A C 1
ATOM 682 O O . GLY A 1 87 ? 12.043 -8.291 -12.795 1.00 97.88 87 GLY A O 1
ATOM 683 N N . ARG A 1 88 ? 11.549 -8.122 -10.592 1.00 98.38 88 ARG A N 1
ATOM 684 C CA . ARG A 1 88 ? 10.251 -8.805 -10.624 1.00 98.38 88 ARG A CA 1
ATOM 685 C C . ARG A 1 88 ? 9.203 -7.935 -11.309 1.00 98.38 88 ARG A C 1
ATOM 687 O O . ARG A 1 88 ? 8.506 -8.450 -12.175 1.00 98.38 88 ARG A O 1
ATOM 694 N N . VAL A 1 89 ? 9.163 -6.639 -10.995 1.00 98.38 89 VAL A N 1
ATOM 695 C CA . VAL A 1 89 ? 8.253 -5.669 -11.629 1.00 98.38 89 VAL A CA 1
ATOM 696 C C . VAL A 1 89 ? 8.452 -5.655 -13.144 1.00 98.38 89 VAL A C 1
ATOM 698 O O . VAL A 1 89 ? 7.489 -5.814 -13.884 1.00 98.38 89 VAL A O 1
ATOM 701 N N . HIS A 1 90 ? 9.699 -5.609 -13.630 1.00 98.25 90 HIS A N 1
ATOM 702 C CA . HIS A 1 90 ? 9.968 -5.676 -15.073 1.00 98.25 90 HIS A CA 1
ATOM 703 C C . HIS A 1 90 ? 9.408 -6.955 -15.715 1.00 98.25 90 HIS A C 1
ATOM 705 O O . HIS A 1 90 ? 8.810 -6.907 -16.787 1.00 98.25 90 HIS A O 1
ATOM 711 N N . ARG A 1 91 ? 9.580 -8.111 -15.065 1.00 98.31 91 ARG A N 1
ATOM 712 C CA . ARG A 1 91 ? 9.046 -9.375 -15.585 1.00 98.31 91 ARG A CA 1
ATOM 713 C C . ARG A 1 91 ? 7.515 -9.371 -15.623 1.00 98.31 91 ARG A C 1
ATOM 715 O O . ARG A 1 91 ? 6.956 -9.852 -16.601 1.00 98.31 91 ARG A O 1
ATOM 722 N N . LEU A 1 92 ? 6.860 -8.837 -14.591 1.00 98.31 92 LEU A N 1
ATOM 723 C CA . LEU A 1 92 ? 5.399 -8.725 -14.538 1.00 98.31 92 LEU A CA 1
ATOM 724 C C . LEU A 1 92 ? 4.864 -7.781 -15.620 1.00 98.31 92 LEU A C 1
ATOM 726 O O . LEU A 1 92 ? 3.926 -8.157 -16.309 1.00 98.31 92 LEU A O 1
ATOM 730 N N . LEU A 1 93 ? 5.511 -6.634 -15.849 1.00 97.88 93 LEU A N 1
ATOM 731 C CA . LEU A 1 93 ? 5.133 -5.705 -16.922 1.00 97.88 93 LEU A CA 1
ATOM 732 C C . LEU A 1 93 ? 5.206 -6.356 -18.309 1.00 97.88 93 LEU A C 1
ATOM 734 O O . LEU A 1 93 ? 4.307 -6.167 -19.119 1.00 97.88 93 LEU A O 1
ATOM 738 N N . ARG A 1 94 ? 6.236 -7.171 -18.578 1.00 97.12 94 ARG A N 1
ATOM 739 C CA . ARG A 1 94 ? 6.326 -7.906 -19.852 1.00 97.12 94 ARG A CA 1
ATOM 740 C C . ARG A 1 94 ? 5.309 -9.037 -19.968 1.00 97.12 94 ARG A C 1
ATOM 742 O O . ARG A 1 94 ? 4.782 -9.256 -21.045 1.00 97.12 94 ARG A O 1
ATOM 749 N N . LYS A 1 95 ? 5.037 -9.757 -18.874 1.00 97.88 95 LYS A N 1
ATOM 750 C CA . LYS A 1 95 ? 4.040 -10.840 -18.860 1.00 97.88 95 LYS A CA 1
ATOM 751 C C . LYS A 1 95 ? 2.603 -10.307 -18.969 1.00 97.88 95 LYS A C 1
ATOM 753 O O . LYS A 1 95 ? 1.729 -11.030 -19.426 1.00 97.88 95 LYS A O 1
ATOM 758 N N . GLY A 1 96 ? 2.360 -9.076 -18.523 1.00 97.00 96 GLY A N 1
ATOM 759 C CA . GLY A 1 96 ? 1.035 -8.461 -18.498 1.00 97.00 96 GLY A CA 1
ATOM 760 C C . GLY A 1 96 ? 0.531 -7.937 -19.844 1.00 97.00 96 GLY A C 1
ATOM 761 O O . GLY A 1 96 ? -0.579 -7.428 -19.882 1.00 97.00 96 GLY A O 1
ATOM 762 N N . ASN A 1 97 ? 1.312 -8.049 -20.927 1.00 96.06 97 ASN A N 1
ATOM 763 C CA . ASN A 1 97 ? 0.926 -7.626 -22.281 1.00 96.06 97 ASN A CA 1
ATOM 764 C C . ASN A 1 97 ? 0.423 -6.168 -22.375 1.00 96.06 97 ASN A C 1
ATOM 766 O O . ASN A 1 97 ? -0.429 -5.858 -23.200 1.00 96.06 97 ASN A O 1
ATOM 770 N N . TYR A 1 98 ? 0.956 -5.263 -21.545 1.00 97.06 98 TYR A N 1
ATOM 771 C CA . TYR A 1 98 ? 0.553 -3.848 -21.542 1.00 97.06 98 TYR A CA 1
ATOM 772 C C . TYR A 1 98 ? 1.063 -3.068 -22.765 1.00 97.06 98 TYR A C 1
ATOM 774 O O . TYR A 1 98 ? 0.454 -2.084 -23.167 1.00 97.06 98 TYR A O 1
ATOM 782 N N . ALA A 1 99 ? 2.204 -3.481 -23.323 1.00 97.06 99 ALA A N 1
ATOM 783 C CA . ALA A 1 99 ? 2.831 -2.895 -24.505 1.00 97.06 99 ALA A CA 1
ATOM 784 C C . ALA A 1 99 ? 3.808 -3.901 -25.135 1.00 97.06 99 ALA A C 1
ATOM 786 O O . ALA A 1 99 ? 4.330 -4.775 -24.438 1.00 97.06 99 ALA A O 1
ATOM 787 N N . GLU A 1 100 ? 4.117 -3.739 -26.426 1.00 96.88 100 GLU A N 1
ATOM 788 C CA . GLU A 1 100 ? 5.098 -4.577 -27.140 1.00 96.88 100 GLU A CA 1
ATOM 789 C C . GLU A 1 100 ? 6.500 -4.484 -26.509 1.00 96.88 100 GLU A C 1
ATOM 791 O O . GLU A 1 100 ? 7.225 -5.474 -26.389 1.00 96.88 100 GLU A O 1
ATOM 796 N N . ARG A 1 101 ? 6.889 -3.283 -26.060 1.00 97.69 101 ARG A N 1
ATOM 797 C CA . ARG A 1 101 ? 8.193 -3.002 -25.451 1.00 97.69 101 ARG A CA 1
ATOM 798 C C . ARG A 1 101 ? 8.024 -2.295 -24.117 1.00 97.69 101 ARG A C 1
ATOM 800 O O . ARG A 1 101 ? 7.209 -1.394 -23.969 1.00 97.69 101 ARG A O 1
ATOM 807 N N . VAL A 1 102 ? 8.867 -2.669 -23.157 1.00 97.50 102 VAL A N 1
ATOM 808 C CA . VAL A 1 102 ? 8.940 -2.027 -21.840 1.00 97.50 102 VAL A CA 1
ATOM 809 C C . VAL A 1 102 ? 10.301 -1.353 -21.708 1.00 97.50 102 VAL A C 1
ATOM 811 O O . VAL A 1 102 ? 11.336 -2.023 -21.728 1.00 97.50 102 VAL A O 1
ATOM 814 N N . GLY A 1 103 ? 10.304 -0.025 -21.581 1.00 97.44 103 GLY A N 1
ATOM 815 C CA . GLY A 1 103 ? 11.525 0.758 -21.382 1.00 97.44 103 GLY A CA 1
ATOM 816 C C . GLY A 1 103 ? 12.248 0.389 -20.082 1.00 97.44 103 GLY A C 1
ATOM 817 O O . GLY A 1 103 ? 11.627 -0.009 -19.097 1.00 97.44 103 GLY A O 1
ATOM 818 N N . ALA A 1 104 ? 13.574 0.543 -20.048 1.00 95.50 104 ALA A N 1
ATOM 819 C CA . ALA A 1 104 ? 14.387 0.117 -18.903 1.00 95.50 104 ALA A CA 1
ATOM 820 C C . ALA A 1 104 ? 14.078 0.882 -17.598 1.00 95.50 104 ALA A C 1
ATOM 822 O O . ALA A 1 104 ? 14.223 0.305 -16.517 1.00 95.50 104 ALA A O 1
ATOM 823 N N . GLY A 1 105 ? 13.635 2.142 -17.702 1.00 97.44 105 GLY A N 1
ATOM 824 C CA . GLY A 1 105 ? 13.258 2.992 -16.566 1.00 97.44 105 GLY A CA 1
ATOM 825 C C . GLY A 1 105 ? 11.854 2.726 -16.012 1.00 97.44 105 GLY A C 1
ATOM 826 O O . GLY A 1 105 ? 11.640 2.880 -14.813 1.00 97.44 105 GLY A O 1
ATOM 827 N N . ALA A 1 106 ? 10.922 2.235 -16.837 1.00 98.38 106 ALA A N 1
ATOM 828 C CA . ALA A 1 106 ? 9.542 1.956 -16.428 1.00 98.38 106 ALA A CA 1
ATOM 829 C C . ALA A 1 106 ? 9.429 1.062 -15.172 1.00 98.38 106 ALA A C 1
ATOM 831 O O . ALA A 1 106 ? 8.751 1.452 -14.225 1.00 98.38 106 ALA A O 1
ATOM 832 N N . PRO A 1 107 ? 10.117 -0.096 -15.068 1.00 98.38 107 PRO A N 1
ATOM 833 C CA . PRO A 1 107 ? 10.032 -0.924 -13.865 1.00 98.38 107 PRO A CA 1
ATOM 834 C C . PRO A 1 107 ? 10.701 -0.312 -12.631 1.00 98.38 107 PRO A C 1
ATOM 836 O O . PRO A 1 107 ? 10.412 -0.763 -11.528 1.00 98.38 107 PRO A O 1
ATOM 839 N N . VAL A 1 108 ? 11.617 0.649 -12.800 1.00 98.56 108 VAL A N 1
ATOM 840 C CA . VAL A 1 108 ? 12.222 1.376 -11.674 1.00 98.56 108 VAL A CA 1
ATOM 841 C C . VAL A 1 108 ? 11.200 2.358 -11.118 1.00 98.56 108 VAL A C 1
ATOM 843 O O . VAL A 1 108 ? 10.908 2.310 -9.930 1.00 98.56 108 VAL A O 1
ATOM 846 N N . TYR A 1 109 ? 10.598 3.164 -11.995 1.00 98.69 109 TYR A N 1
ATOM 847 C CA . TYR A 1 109 ? 9.564 4.124 -11.621 1.00 98.69 109 TYR A CA 1
ATOM 848 C C . TYR A 1 109 ? 8.362 3.434 -10.967 1.00 98.69 109 TYR A C 1
ATOM 850 O O . TYR A 1 109 ? 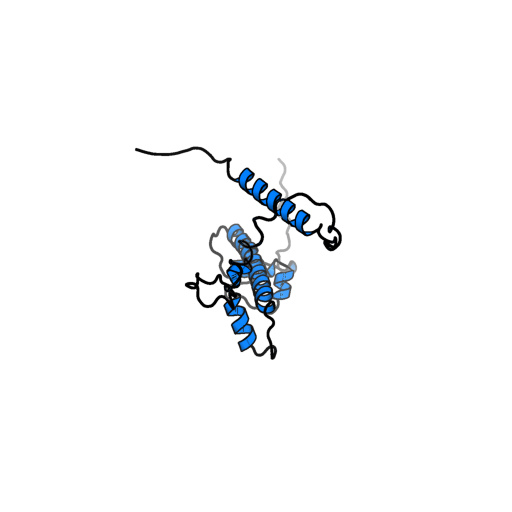7.967 3.784 -9.862 1.00 98.69 109 TYR A O 1
ATOM 858 N N . MET A 1 110 ? 7.847 2.369 -11.591 1.00 98.44 110 MET A N 1
ATOM 859 C CA . MET A 1 110 ? 6.735 1.602 -11.027 1.00 98.44 110 MET A CA 1
ATOM 860 C C . MET A 1 110 ? 7.076 0.983 -9.668 1.00 98.44 110 MET A C 1
ATOM 862 O O . MET A 1 110 ? 6.235 0.977 -8.779 1.00 98.44 110 MET A O 1
ATOM 866 N N . ALA A 1 111 ? 8.294 0.462 -9.482 1.00 98.69 111 ALA A N 1
ATOM 867 C CA . ALA A 1 111 ? 8.702 -0.073 -8.185 1.00 98.69 111 ALA A CA 1
ATOM 868 C C . ALA A 1 111 ? 8.767 1.021 -7.109 1.00 98.69 111 ALA A C 1
ATOM 870 O O . ALA A 1 111 ? 8.309 0.775 -6.000 1.00 98.69 111 ALA A O 1
ATOM 871 N N . ALA A 1 112 ? 9.274 2.210 -7.449 1.00 98.69 112 ALA A N 1
ATOM 872 C CA . ALA A 1 112 ? 9.343 3.344 -6.532 1.00 98.69 112 ALA A CA 1
ATOM 873 C C . ALA A 1 112 ? 7.949 3.821 -6.097 1.00 98.69 112 ALA A C 1
ATOM 875 O O . ALA A 1 112 ? 7.712 3.998 -4.909 1.00 98.69 112 ALA A O 1
ATOM 876 N N . VAL A 1 113 ? 7.005 3.955 -7.036 1.00 98.62 113 VAL A N 1
ATOM 877 C CA . VAL A 1 113 ? 5.621 4.355 -6.723 1.00 98.62 113 VAL A CA 1
ATOM 878 C C . VAL A 1 113 ? 4.929 3.317 -5.838 1.00 98.62 113 VAL A C 1
ATOM 880 O O . VAL A 1 113 ? 4.268 3.673 -4.868 1.00 98.62 113 VAL A O 1
ATOM 883 N N . LEU A 1 114 ? 5.097 2.026 -6.139 1.00 98.62 114 LEU A N 1
ATOM 884 C CA . LEU A 1 114 ? 4.525 0.956 -5.317 1.00 98.62 114 LEU A CA 1
ATOM 885 C C . LEU A 1 114 ? 5.137 0.917 -3.910 1.00 98.62 114 LEU A C 1
ATOM 887 O O . LEU A 1 114 ? 4.418 0.665 -2.946 1.00 98.62 114 LEU A O 1
ATOM 891 N N . GLU A 1 115 ? 6.442 1.163 -3.791 1.00 98.69 115 GLU A N 1
ATOM 892 C CA . GLU A 1 115 ? 7.135 1.255 -2.504 1.00 98.69 115 GLU A CA 1
ATOM 893 C C . GLU A 1 115 ? 6.627 2.445 -1.689 1.00 98.69 115 GLU A C 1
ATOM 895 O O . GLU A 1 115 ? 6.277 2.266 -0.527 1.00 98.69 115 GLU A O 1
ATOM 900 N N . TYR A 1 116 ? 6.491 3.614 -2.321 1.00 98.56 116 TYR A N 1
ATOM 9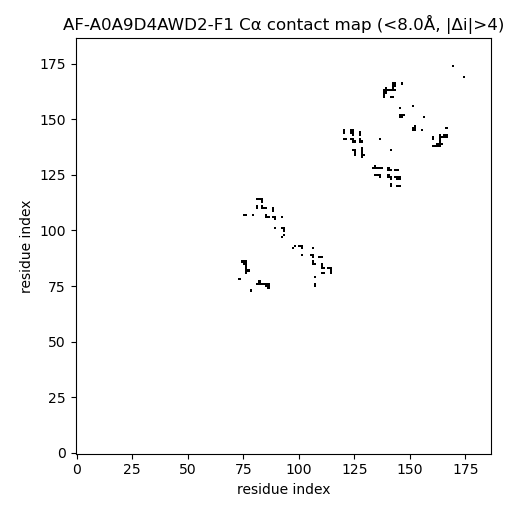01 C CA . TYR A 1 116 ? 5.950 4.821 -1.700 1.00 98.56 116 TYR A CA 1
ATOM 902 C C . TYR A 1 116 ? 4.527 4.609 -1.168 1.00 98.56 116 TYR A C 1
ATOM 904 O O . TYR A 1 116 ? 4.290 4.786 0.022 1.00 98.56 116 TYR A O 1
ATOM 912 N N . LEU A 1 117 ? 3.599 4.130 -2.004 1.00 98.50 117 LEU A N 1
ATOM 913 C CA . LEU A 1 117 ? 2.216 3.873 -1.579 1.00 98.50 117 LEU A CA 1
ATOM 914 C C . LEU A 1 117 ? 2.134 2.823 -0.463 1.00 98.50 117 LEU A C 1
ATOM 916 O O . LEU A 1 117 ? 1.294 2.918 0.429 1.00 98.50 117 LEU A O 1
ATOM 920 N N . THR A 1 118 ? 3.006 1.811 -0.502 1.00 98.62 118 THR A N 1
ATOM 921 C CA . THR A 1 118 ? 3.067 0.801 0.561 1.00 98.62 118 THR A CA 1
ATOM 922 C C . THR A 1 118 ? 3.563 1.412 1.867 1.00 98.62 118 THR A C 1
ATOM 924 O O . THR A 1 118 ? 2.995 1.119 2.915 1.00 98.62 118 THR A O 1
ATOM 927 N N . ALA A 1 119 ? 4.601 2.251 1.814 1.00 98.50 119 ALA A N 1
ATOM 928 C CA . ALA A 1 119 ? 5.127 2.945 2.982 1.00 98.50 119 ALA A CA 1
ATOM 929 C C . ALA A 1 119 ? 4.069 3.864 3.607 1.00 98.50 119 ALA A C 1
ATOM 931 O O . ALA A 1 119 ? 3.850 3.773 4.808 1.00 98.50 119 ALA A O 1
ATOM 932 N N . GLU A 1 120 ? 3.352 4.643 2.795 1.00 98.38 120 GLU A N 1
ATOM 933 C CA . GLU A 1 120 ? 2.289 5.548 3.253 1.00 98.38 120 GLU A CA 1
ATOM 934 C C . GLU A 1 120 ? 1.172 4.794 3.993 1.00 98.38 120 GLU A C 1
ATOM 936 O O . GLU A 1 120 ? 0.827 5.101 5.134 1.00 98.38 120 GLU A O 1
ATOM 941 N N . ILE A 1 121 ? 0.656 3.715 3.389 1.00 98.44 121 ILE A N 1
ATOM 942 C CA . ILE A 1 121 ? -0.383 2.889 4.020 1.00 98.44 121 ILE A CA 1
ATOM 943 C C . ILE A 1 121 ? 0.131 2.257 5.322 1.00 98.44 121 ILE A C 1
ATOM 945 O O . ILE A 1 121 ? -0.620 2.162 6.295 1.00 98.44 121 ILE A O 1
ATOM 949 N N . LEU A 1 122 ? 1.387 1.797 5.356 1.00 98.62 122 LEU A N 1
ATOM 950 C CA . LEU A 1 122 ? 1.973 1.178 6.546 1.00 98.62 122 LEU A CA 1
ATOM 951 C C . LEU A 1 122 ? 2.248 2.184 7.666 1.00 98.62 122 LEU A C 1
ATOM 953 O O . LEU A 1 122 ? 2.064 1.821 8.825 1.00 98.62 122 LEU A O 1
ATOM 957 N N . GLU A 1 123 ? 2.635 3.414 7.341 1.00 98.44 123 GLU A N 1
ATOM 958 C CA . GLU A 1 123 ? 2.831 4.501 8.303 1.00 98.44 123 GLU A CA 1
ATOM 959 C C . GLU A 1 123 ? 1.507 4.820 9.009 1.00 98.44 123 GLU A C 1
ATOM 961 O O . GLU A 1 123 ? 1.388 4.697 10.231 1.00 98.44 123 GLU A O 1
ATOM 966 N N . LEU A 1 124 ? 0.454 5.099 8.234 1.00 98.56 124 LEU A N 1
ATOM 967 C CA . LEU A 1 124 ? -0.874 5.404 8.771 1.00 98.56 124 LEU A CA 1
ATOM 968 C C . LEU A 1 124 ? -1.485 4.212 9.523 1.00 98.56 124 LEU A C 1
ATOM 970 O O . LEU A 1 124 ? -2.080 4.376 10.591 1.00 98.56 124 LEU A O 1
ATOM 974 N N . ALA A 1 125 ? -1.320 2.988 9.014 1.00 98.62 125 ALA A N 1
ATOM 975 C CA . ALA A 1 125 ? -1.793 1.787 9.701 1.00 98.62 125 ALA A CA 1
ATOM 976 C C . ALA A 1 125 ? -0.981 1.474 10.967 1.00 98.62 125 ALA A C 1
ATOM 978 O O . ALA A 1 125 ? -1.531 0.917 11.921 1.00 98.62 125 ALA A O 1
ATOM 979 N N . GLY A 1 126 ? 0.303 1.832 10.996 1.00 98.69 126 GLY A N 1
ATOM 980 C CA . GLY A 1 126 ? 1.156 1.784 12.179 1.00 98.69 126 GLY A CA 1
ATOM 981 C C . GLY A 1 126 ? 0.666 2.746 13.257 1.00 98.69 126 GLY A C 1
ATOM 982 O O . GLY A 1 126 ? 0.495 2.333 14.406 1.00 98.69 126 GLY A O 1
ATOM 983 N N . ASN A 1 127 ? 0.327 3.978 12.871 1.00 98.38 127 ASN A N 1
ATOM 984 C CA . ASN A 1 127 ? -0.281 4.969 13.761 1.00 98.38 127 ASN A CA 1
ATOM 985 C C . ASN A 1 127 ? -1.628 4.472 14.305 1.00 98.38 127 ASN A C 1
ATOM 987 O O . ASN A 1 127 ? -1.807 4.384 15.517 1.00 98.38 127 ASN A O 1
ATOM 991 N N . ALA A 1 128 ? -2.514 3.969 13.441 1.00 97.94 128 ALA A N 1
ATOM 992 C CA . ALA A 1 128 ? -3.783 3.379 13.868 1.00 97.94 128 ALA A CA 1
ATOM 993 C C . ALA A 1 128 ? -3.604 2.156 14.793 1.00 97.94 128 ALA A C 1
ATOM 995 O O . ALA A 1 128 ? -4.424 1.916 15.683 1.00 97.94 128 ALA A O 1
ATOM 996 N N . ALA A 1 129 ? -2.553 1.351 14.604 1.00 98.50 129 ALA A N 1
ATOM 997 C CA . ALA A 1 129 ? -2.230 0.255 15.516 1.00 98.50 129 ALA A CA 1
ATOM 998 C C . ALA A 1 129 ? -1.813 0.779 16.894 1.00 98.50 129 ALA A C 1
ATOM 1000 O O . ALA A 1 129 ? -2.309 0.296 17.917 1.00 98.50 129 ALA A O 1
ATOM 1001 N N . ARG A 1 130 ? -0.943 1.792 16.904 1.00 98.19 130 ARG A N 1
ATOM 1002 C CA . ARG A 1 130 ? -0.432 2.447 18.107 1.00 98.19 130 ARG A CA 1
ATOM 1003 C C . ARG A 1 130 ? -1.546 3.113 18.912 1.00 98.19 130 ARG A C 1
ATOM 1005 O O . ARG A 1 130 ? -1.594 2.909 20.123 1.00 98.19 130 ARG A O 1
ATOM 1012 N N . ASP A 1 131 ? -2.473 3.803 18.254 1.00 96.50 131 ASP A N 1
ATOM 1013 C CA . ASP A 1 131 ? -3.641 4.435 18.887 1.00 96.50 131 ASP A CA 1
ATOM 1014 C C . ASP A 1 131 ? -4.550 3.399 19.555 1.00 96.50 131 ASP A C 1
ATOM 1016 O O . ASP A 1 131 ? -5.063 3.598 20.657 1.00 96.50 131 ASP A O 1
ATOM 1020 N N . ASN A 1 132 ? -4.664 2.220 18.939 1.00 96.00 132 ASN A N 1
ATOM 1021 C CA . ASN A 1 132 ? -5.361 1.068 19.505 1.00 96.00 132 ASN A CA 1
ATOM 1022 C C . ASN A 1 132 ? -4.520 0.282 20.528 1.00 96.00 132 ASN A C 1
ATOM 1024 O O . ASN A 1 132 ? -4.908 -0.824 20.913 1.00 96.00 132 ASN A O 1
ATOM 1028 N N . LYS A 1 133 ? -3.381 0.830 20.975 1.00 97.88 133 LYS A N 1
ATOM 1029 C CA . LYS A 1 133 ? -2.448 0.234 21.946 1.00 97.88 133 LYS A CA 1
ATOM 1030 C C . LYS A 1 133 ? -1.935 -1.147 21.517 1.00 97.88 133 LYS A C 1
ATOM 1032 O O . LYS A 1 133 ? -1.722 -2.029 22.347 1.00 97.88 133 LYS A O 1
ATOM 1037 N N . LYS A 1 134 ? -1.745 -1.355 20.211 1.00 98.00 134 LYS A N 1
ATOM 1038 C CA . LYS A 1 134 ? -1.242 -2.600 19.614 1.00 98.00 134 LYS A CA 1
ATOM 1039 C C . LYS A 1 134 ? 0.061 -2.345 18.865 1.00 98.00 134 LYS A C 1
ATOM 1041 O O . LYS A 1 134 ? 0.233 -1.327 18.212 1.00 98.00 134 LYS A O 1
ATOM 1046 N N . THR A 1 135 ? 0.960 -3.323 18.902 1.00 97.44 135 THR A N 1
ATOM 1047 C CA . THR A 1 135 ? 2.243 -3.279 18.176 1.00 97.44 135 THR A CA 1
ATOM 1048 C C . THR A 1 135 ? 2.182 -3.953 16.806 1.00 97.44 135 THR A C 1
ATOM 1050 O O . THR A 1 135 ? 3.082 -3.786 15.989 1.00 97.44 135 THR A O 1
ATOM 1053 N N . ARG A 1 136 ? 1.125 -4.730 16.538 1.00 98.62 136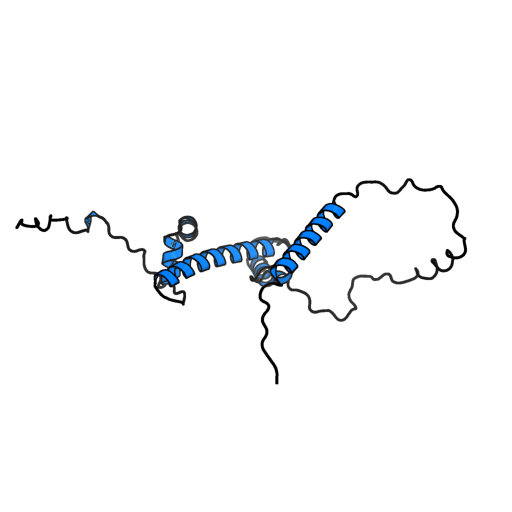 ARG A N 1
ATOM 1054 C CA . ARG A 1 136 ? 0.930 -5.465 15.285 1.00 98.62 136 ARG A CA 1
ATOM 1055 C C . ARG A 1 136 ? -0.180 -4.834 14.454 1.00 98.62 136 ARG A C 1
ATOM 1057 O O . ARG A 1 136 ? -1.301 -4.663 14.936 1.00 98.62 136 ARG A O 1
ATOM 1064 N N . ILE A 1 137 ? 0.114 -4.573 13.184 1.00 98.62 137 ILE A N 1
ATOM 1065 C CA . ILE A 1 137 ? -0.879 -4.161 12.189 1.00 98.62 137 ILE A CA 1
ATOM 1066 C C . ILE A 1 137 ? -1.805 -5.347 11.877 1.00 98.62 137 ILE A C 1
ATOM 1068 O O . ILE A 1 137 ? -1.345 -6.454 11.604 1.00 98.62 137 ILE A O 1
ATOM 1072 N N . ILE A 1 138 ? -3.116 -5.108 11.931 1.00 98.44 138 ILE A N 1
ATOM 1073 C CA . ILE A 1 138 ? -4.171 -6.063 11.555 1.00 98.44 138 ILE A CA 1
ATOM 1074 C C . ILE A 1 138 ? -5.093 -5.412 10.510 1.00 98.44 138 ILE A C 1
ATOM 1076 O O . ILE A 1 138 ? -5.050 -4.186 10.362 1.00 98.44 138 ILE A O 1
ATOM 1080 N N . PRO A 1 139 ? -5.978 -6.165 9.827 1.00 98.69 139 PRO A N 1
ATOM 1081 C CA . PRO A 1 139 ? -6.846 -5.596 8.793 1.00 98.69 139 PRO A CA 1
ATOM 1082 C C . PRO A 1 139 ? -7.709 -4.414 9.258 1.00 98.69 139 PRO A C 1
ATOM 1084 O O . PRO A 1 139 ? -7.931 -3.479 8.493 1.00 98.69 139 PRO A O 1
ATOM 1087 N N . ARG A 1 140 ? -8.118 -4.387 10.535 1.00 98.44 140 ARG A N 1
ATOM 1088 C CA . ARG A 1 140 ? -8.804 -3.229 11.127 1.00 98.44 140 ARG A CA 1
ATOM 1089 C C . ARG A 1 140 ? -7.977 -1.944 11.045 1.00 98.44 140 ARG A C 1
ATOM 1091 O O . ARG A 1 140 ? -8.533 -0.902 10.728 1.00 98.44 140 ARG A O 1
ATOM 1098 N N . HIS A 1 141 ? -6.674 -2.002 11.312 1.00 98.62 141 HIS A N 1
ATOM 1099 C CA . HIS A 1 141 ? -5.813 -0.817 11.271 1.00 98.62 141 HIS A CA 1
ATOM 1100 C C . HIS A 1 141 ? -5.638 -0.307 9.836 1.00 98.62 141 HIS A C 1
ATOM 1102 O O . HIS A 1 141 ? -5.699 0.896 9.619 1.00 98.62 141 HIS A O 1
ATOM 1108 N N . LEU A 1 142 ? -5.529 -1.217 8.858 1.00 98.62 142 LEU A N 1
ATOM 1109 C CA . LEU A 1 142 ? -5.513 -0.859 7.434 1.00 98.62 142 LEU A CA 1
ATOM 1110 C C . LEU A 1 142 ? -6.811 -0.157 7.021 1.00 98.62 142 LEU A C 1
ATOM 1112 O O . LEU A 1 142 ? -6.767 0.881 6.373 1.00 98.62 142 LEU A O 1
ATOM 1116 N N . GLN A 1 143 ? -7.966 -0.685 7.433 1.00 98.38 143 GLN A N 1
ATOM 1117 C CA . GLN A 1 143 ? -9.255 -0.059 7.139 1.00 98.38 143 GLN A CA 1
ATOM 1118 C C . GLN A 1 143 ? -9.380 1.329 7.773 1.00 98.38 143 GLN A C 1
ATOM 1120 O O . GLN A 1 143 ? -9.839 2.249 7.106 1.00 98.38 143 GLN A O 1
ATOM 1125 N N . LEU A 1 144 ? -8.993 1.490 9.041 1.00 98.06 144 LEU A N 1
ATOM 1126 C CA . LEU A 1 144 ? -9.041 2.793 9.707 1.00 98.06 144 LEU A CA 1
ATOM 1127 C C . LEU A 1 144 ? -8.123 3.807 9.011 1.00 98.06 144 LEU A C 1
ATOM 1129 O O . LEU A 1 144 ? -8.571 4.908 8.721 1.00 98.06 144 LEU A O 1
ATOM 1133 N N . ALA A 1 145 ? -6.887 3.417 8.693 1.00 98.12 145 ALA A N 1
ATOM 1134 C CA . ALA A 1 145 ? -5.931 4.265 7.985 1.00 98.12 145 ALA A CA 1
ATOM 1135 C C . ALA A 1 145 ? -6.460 4.702 6.611 1.00 98.12 145 ALA A C 1
ATOM 1137 O O . ALA A 1 145 ? -6.548 5.890 6.330 1.00 98.12 145 ALA A O 1
ATOM 1138 N N . ILE A 1 146 ? -6.898 3.745 5.789 1.00 98.12 146 ILE A N 1
ATOM 1139 C CA . ILE A 1 146 ? -7.342 4.011 4.415 1.00 98.12 146 ILE A CA 1
ATOM 1140 C C . ILE A 1 146 ? -8.630 4.834 4.375 1.00 98.12 146 ILE A C 1
ATOM 1142 O O . ILE A 1 146 ? -8.793 5.638 3.471 1.00 98.12 146 ILE A O 1
ATOM 1146 N N . ARG A 1 147 ? -9.577 4.620 5.298 1.00 98.12 147 ARG A N 1
ATOM 1147 C CA . ARG A 1 147 ? -10.872 5.323 5.261 1.00 98.12 147 ARG A CA 1
ATOM 1148 C C . ARG A 1 147 ? -10.840 6.707 5.901 1.00 98.12 147 ARG A C 1
ATOM 1150 O O . ARG A 1 147 ? -11.710 7.505 5.571 1.00 98.12 147 ARG A O 1
ATOM 1157 N N . ASN A 1 148 ? -9.892 6.969 6.801 1.00 97.12 148 ASN A N 1
ATOM 1158 C CA . ASN A 1 148 ? -9.702 8.296 7.391 1.00 97.12 148 ASN A CA 1
ATOM 1159 C C . ASN A 1 148 ? -8.837 9.218 6.522 1.00 97.12 148 ASN A C 1
ATOM 1161 O O . ASN A 1 148 ? -8.905 10.428 6.701 1.00 97.12 148 ASN A O 1
ATOM 1165 N N . ASP A 1 149 ? -8.047 8.666 5.601 1.00 98.06 149 ASP A N 1
ATOM 1166 C CA . ASP A 1 149 ? -7.265 9.442 4.643 1.00 98.06 149 ASP A CA 1
ATOM 1167 C C . ASP A 1 149 ? -8.045 9.678 3.338 1.00 98.06 149 ASP A C 1
ATOM 1169 O O . ASP A 1 149 ? -8.590 8.743 2.748 1.00 98.06 149 ASP A O 1
ATOM 1173 N N . GLU A 1 150 ? -8.125 10.928 2.879 1.00 97.81 150 GLU A N 1
ATOM 1174 C CA . GLU A 1 150 ? -8.946 11.299 1.720 1.00 97.81 150 GLU A CA 1
ATOM 1175 C C . GLU A 1 150 ? -8.414 10.692 0.412 1.00 97.81 150 GLU A C 1
ATOM 1177 O O . GLU A 1 150 ? -9.184 10.145 -0.390 1.00 97.81 150 GLU A O 1
ATOM 1182 N N . GLU A 1 151 ? -7.099 10.751 0.203 1.00 98.06 151 GLU A N 1
ATOM 1183 C CA . GLU A 1 151 ? -6.457 10.312 -1.034 1.00 98.06 151 GLU A CA 1
ATOM 1184 C C . GLU A 1 151 ? -6.508 8.788 -1.170 1.00 98.06 151 GLU A C 1
ATOM 1186 O O . GLU A 1 151 ? -6.907 8.261 -2.216 1.00 98.06 151 GLU A O 1
ATOM 1191 N N . LEU A 1 152 ? -6.195 8.063 -0.095 1.00 98.12 152 LEU A N 1
ATOM 1192 C CA . LEU A 1 152 ? -6.269 6.608 -0.036 1.00 98.12 152 LEU A CA 1
ATOM 1193 C C . LEU A 1 152 ? -7.711 6.110 -0.088 1.00 98.12 152 LEU A C 1
ATOM 1195 O O . LEU A 1 152 ? -7.979 5.114 -0.768 1.00 98.12 152 LEU A O 1
ATOM 1199 N N . ASN A 1 153 ? -8.660 6.791 0.562 1.00 97.81 153 ASN A N 1
ATOM 1200 C CA . ASN A 1 153 ? -10.069 6.416 0.479 1.00 97.81 153 ASN A CA 1
ATOM 1201 C C . ASN A 1 153 ? -10.595 6.573 -0.951 1.00 97.81 153 ASN A C 1
ATOM 1203 O O . ASN A 1 153 ? -11.353 5.724 -1.423 1.00 97.81 153 ASN A O 1
ATOM 1207 N N . LYS A 1 154 ? -10.162 7.616 -1.666 1.00 98.19 154 LYS A N 1
ATOM 1208 C CA . LYS A 1 154 ? -10.491 7.815 -3.080 1.00 98.19 154 LYS A CA 1
ATOM 1209 C C . LYS A 1 154 ? -9.835 6.755 -3.963 1.00 98.19 154 LYS A C 1
ATOM 1211 O O . LYS A 1 154 ? -10.521 6.143 -4.783 1.00 98.19 154 LYS A O 1
ATOM 1216 N N . LEU A 1 155 ? -8.542 6.492 -3.770 1.00 97.94 155 LEU A N 1
ATOM 1217 C CA . LEU A 1 155 ? -7.788 5.484 -4.522 1.00 97.94 155 LEU A CA 1
ATOM 1218 C C . LEU A 1 155 ? -8.367 4.070 -4.332 1.00 97.94 155 LEU A C 1
ATOM 1220 O O . LEU A 1 155 ? -8.466 3.303 -5.289 1.00 97.94 155 LEU A O 1
ATOM 1224 N N . LEU A 1 156 ? -8.794 3.733 -3.112 1.00 97.81 156 LEU A N 1
ATOM 1225 C CA . LEU A 1 156 ? -9.297 2.413 -2.709 1.00 97.81 156 LEU A CA 1
ATOM 1226 C C . LEU A 1 156 ? -10.816 2.406 -2.451 1.00 97.81 156 LEU A C 1
ATOM 1228 O O . LEU A 1 156 ? -11.342 1.552 -1.728 1.00 97.81 156 LEU A O 1
ATOM 1232 N N . GLY A 1 157 ? -11.554 3.334 -3.065 1.00 96.81 157 GLY A N 1
ATOM 1233 C CA . GLY A 1 157 ? -12.995 3.506 -2.843 1.00 96.81 157 GLY A CA 1
ATOM 1234 C C . GLY A 1 157 ? -13.826 2.274 -3.213 1.00 96.81 157 GLY A C 1
ATOM 1235 O O . GLY A 1 157 ? -14.829 1.983 -2.571 1.00 96.81 157 GLY A O 1
ATOM 1236 N N . LYS A 1 158 ? -13.369 1.502 -4.206 1.00 98.00 158 LYS A N 1
ATOM 1237 C CA . LYS A 1 158 ? -14.027 0.273 -4.690 1.00 98.00 158 LYS A CA 1
ATOM 1238 C C . LYS A 1 158 ? -13.370 -1.019 -4.194 1.00 98.00 158 LYS A C 1
ATOM 1240 O O . LYS A 1 158 ? -13.679 -2.095 -4.696 1.00 98.00 158 LYS A O 1
ATOM 1245 N N . VAL A 1 159 ? -12.444 -0.928 -3.241 1.00 98.19 159 VAL A N 1
ATOM 1246 C CA . VAL A 1 159 ? -11.734 -2.087 -2.684 1.00 98.19 159 VAL A CA 1
ATOM 1247 C C . VAL A 1 159 ? -12.345 -2.466 -1.339 1.00 98.19 159 VAL A C 1
ATOM 1249 O O . VAL A 1 159 ? -12.504 -1.619 -0.461 1.00 98.19 159 VAL A O 1
ATOM 1252 N N . THR A 1 160 ? -12.652 -3.749 -1.150 1.00 98.19 160 THR A N 1
ATOM 1253 C CA . THR A 1 160 ? -13.100 -4.294 0.139 1.00 98.19 160 THR A CA 1
ATOM 1254 C C . THR A 1 160 ? -11.919 -4.882 0.902 1.00 98.19 160 THR A C 1
ATOM 1256 O O . THR A 1 160 ? -11.236 -5.776 0.408 1.00 98.19 160 THR A O 1
ATOM 1259 N N . ILE A 1 161 ? -11.705 -4.417 2.134 1.00 97.88 161 ILE A N 1
ATOM 1260 C CA . ILE A 1 161 ? -10.686 -4.970 3.031 1.00 97.88 161 ILE A CA 1
ATOM 1261 C C . ILE A 1 161 ? -11.343 -6.030 3.912 1.00 97.88 161 ILE A C 1
ATOM 1263 O O . ILE A 1 161 ? -12.141 -5.720 4.802 1.00 97.88 161 ILE A O 1
ATOM 1267 N N . ALA A 1 162 ? -11.012 -7.296 3.662 1.00 98.38 162 ALA A N 1
ATOM 1268 C CA . ALA A 1 162 ? -11.484 -8.405 4.482 1.00 98.38 162 ALA A CA 1
ATOM 1269 C C . ALA A 1 162 ? -11.081 -8.193 5.952 1.00 98.38 162 ALA A C 1
ATOM 1271 O O . ALA A 1 162 ? -9.951 -7.805 6.237 1.00 98.38 162 ALA A O 1
ATOM 1272 N N . GLN A 1 163 ? -12.006 -8.447 6.885 1.00 98.31 163 GLN A N 1
ATOM 1273 C CA . GLN A 1 163 ? -11.799 -8.247 8.332 1.00 98.31 163 GLN A CA 1
ATOM 1274 C C . GLN A 1 163 ? -11.486 -6.789 8.753 1.00 98.31 163 GLN A C 1
ATOM 1276 O O . GLN A 1 163 ? -11.003 -6.547 9.859 1.00 98.31 163 GLN A O 1
ATOM 1281 N N . GLY A 1 164 ? -11.766 -5.798 7.898 1.00 97.50 164 GLY A N 1
ATOM 1282 C CA . GLY A 1 164 ? -11.522 -4.381 8.192 1.00 97.50 164 GLY A CA 1
ATOM 1283 C C . GLY A 1 164 ? -12.594 -3.702 9.056 1.00 97.50 164 GLY A C 1
ATOM 1284 O O . GLY A 1 164 ? -12.300 -2.750 9.782 1.00 97.50 164 GLY A O 1
ATOM 1285 N N . GLY A 1 165 ? -13.843 -4.173 9.003 1.00 97.31 165 GLY A N 1
ATOM 1286 C CA . GLY A 1 165 ? -14.994 -3.472 9.587 1.00 97.31 165 GLY A CA 1
ATOM 1287 C C . GLY A 1 165 ? -15.266 -2.115 8.914 1.00 97.31 165 GLY A C 1
ATOM 1288 O O . GLY A 1 165 ? -14.832 -1.868 7.791 1.00 97.31 165 GLY A O 1
ATOM 1289 N N . VAL A 1 166 ? -15.963 -1.210 9.605 1.00 97.38 166 VAL A N 1
ATOM 1290 C CA . VAL A 1 166 ? -16.315 0.139 9.101 1.00 97.38 166 VAL A CA 1
ATOM 1291 C C . VAL A 1 166 ? -15.865 1.242 10.057 1.00 97.38 166 VAL A C 1
ATOM 1293 O O . VAL A 1 166 ? -15.612 0.958 11.231 1.00 97.38 166 VAL A O 1
ATOM 1296 N N . LEU A 1 167 ? -15.729 2.482 9.582 1.00 95.50 167 LEU A N 1
ATOM 1297 C CA . LEU A 1 167 ? -15.470 3.611 10.479 1.00 95.50 167 LEU A CA 1
ATOM 1298 C C . LEU A 1 167 ? -16.633 3.759 11.475 1.00 95.50 167 LEU A C 1
ATOM 1300 O O . LEU A 1 167 ? -17.789 3.656 11.057 1.00 95.50 167 LEU A O 1
ATOM 1304 N N . PRO A 1 168 ? -16.362 3.969 12.776 1.00 94.19 168 PRO A N 1
ATOM 1305 C CA . PRO A 1 168 ? -17.414 4.271 13.737 1.00 94.19 168 PRO A CA 1
ATOM 1306 C C . PRO A 1 168 ? -18.117 5.570 13.338 1.00 94.19 168 PRO A C 1
ATOM 1308 O O . PRO A 1 168 ? -17.503 6.631 13.325 1.00 94.19 168 PRO A O 1
ATOM 1311 N N . ASN A 1 169 ? -19.397 5.479 12.992 1.00 95.06 169 ASN A N 1
ATOM 1312 C CA . ASN A 1 169 ? -20.220 6.633 12.659 1.00 95.06 169 ASN A CA 1
ATOM 1313 C C . ASN A 1 169 ? -21.673 6.344 13.048 1.00 95.06 169 ASN A C 1
ATOM 1315 O O . ASN A 1 169 ? -22.231 5.329 12.632 1.00 95.06 169 ASN A O 1
ATOM 1319 N N . ILE A 1 170 ? -22.280 7.231 13.836 1.00 95.81 170 ILE A N 1
ATOM 1320 C CA . ILE A 1 170 ? -23.692 7.157 14.224 1.00 95.81 170 ILE A CA 1
ATOM 1321 C C . ILE A 1 170 ? -24.365 8.420 13.700 1.00 95.81 170 ILE A C 1
ATOM 1323 O O . ILE A 1 170 ? -23.973 9.528 14.058 1.00 95.81 170 ILE A O 1
ATOM 1327 N N . GLN A 1 171 ? -25.382 8.252 12.854 1.00 95.50 171 GLN A N 1
ATOM 1328 C CA . GLN A 1 171 ? -26.166 9.378 12.349 1.00 95.50 171 GLN A CA 1
ATOM 1329 C C . GLN A 1 171 ? -26.847 10.102 13.514 1.00 95.50 171 GLN A C 1
ATOM 1331 O O . GLN A 1 171 ? -27.441 9.453 14.374 1.00 95.50 171 GLN A O 1
ATOM 1336 N N . ALA A 1 172 ? -26.805 11.437 13.528 1.00 93.38 172 ALA A N 1
ATOM 1337 C CA . ALA A 1 172 ? -27.288 12.245 14.654 1.00 93.38 172 ALA A CA 1
ATOM 1338 C C . ALA A 1 172 ? -28.756 11.968 15.031 1.00 93.38 172 ALA A C 1
ATOM 1340 O O . ALA A 1 172 ? -29.119 12.056 16.199 1.00 93.38 172 ALA A O 1
ATOM 1341 N N . VAL A 1 173 ? -29.583 11.567 14.058 1.00 94.94 173 VAL A N 1
ATOM 1342 C CA . VAL A 1 173 ? -30.990 11.175 14.260 1.00 94.94 173 VAL A CA 1
ATOM 1343 C C . VAL A 1 173 ? -31.164 9.949 15.166 1.00 94.94 173 VAL A C 1
ATOM 1345 O O . VAL A 1 173 ? -32.203 9.796 15.798 1.00 94.94 173 VAL A O 1
ATOM 1348 N N . LEU A 1 174 ? -30.153 9.080 15.235 1.00 94.56 174 LEU A N 1
ATOM 1349 C CA . LEU A 1 174 ? -30.164 7.865 16.052 1.00 94.56 174 LEU A CA 1
ATOM 1350 C C . LEU A 1 174 ? -29.668 8.117 17.479 1.00 94.56 174 LEU A C 1
ATOM 1352 O O . LEU A 1 174 ? -29.740 7.219 18.317 1.00 94.56 174 LEU A O 1
ATOM 1356 N N . LEU A 1 175 ? -29.134 9.308 17.762 1.00 92.19 175 LEU A N 1
ATOM 1357 C CA . LEU A 1 175 ? -28.687 9.644 19.104 1.00 92.19 175 LEU A CA 1
ATOM 1358 C C . LEU A 1 175 ? -29.903 9.905 20.003 1.00 92.19 175 LEU A C 1
ATOM 1360 O O . LEU A 1 175 ? -30.874 10.528 19.562 1.00 92.19 175 LEU A O 1
ATOM 1364 N N . PRO A 1 176 ? -29.862 9.477 21.278 1.00 92.56 176 PRO A N 1
ATOM 1365 C CA . PRO A 1 176 ? -30.886 9.843 22.242 1.00 92.56 176 PRO A CA 1
ATOM 1366 C C . PRO A 1 176 ? -31.052 11.362 22.266 1.00 92.56 176 PRO A C 1
ATOM 1368 O O . PRO A 1 176 ? -30.064 12.101 22.326 1.00 92.56 176 PRO A O 1
ATOM 1371 N N . LYS A 1 177 ? -32.300 11.843 22.239 1.00 84.00 177 LYS A N 1
ATOM 1372 C CA . LYS A 1 177 ? -32.567 13.265 22.471 1.00 84.00 177 LYS A CA 1
ATOM 1373 C C . LYS A 1 177 ? -31.974 13.621 23.833 1.00 84.00 177 LYS A C 1
ATOM 1375 O O . LYS A 1 177 ? -32.314 12.979 24.824 1.00 84.00 177 LYS A O 1
ATOM 1380 N N . LYS A 1 178 ? -31.090 14.623 23.886 1.00 75.50 178 LYS A N 1
ATOM 1381 C CA . LYS A 1 178 ? -30.610 15.176 25.157 1.00 75.50 178 LYS A CA 1
ATOM 1382 C C . LYS A 1 178 ? -31.825 15.675 25.944 1.00 75.50 178 LYS A C 1
ATOM 1384 O O . LYS A 1 178 ? -32.346 16.745 25.658 1.00 75.50 178 LYS A O 1
ATOM 1389 N N . THR A 1 179 ? -32.288 14.901 26.917 1.00 66.81 179 THR A N 1
ATOM 1390 C CA . THR A 1 179 ? -33.097 15.419 28.019 1.00 66.81 179 THR A CA 1
ATOM 1391 C C . THR A 1 179 ? -32.130 16.080 28.990 1.00 66.81 179 THR A C 1
ATOM 1393 O O . THR A 1 179 ? -31.179 15.428 29.421 1.00 66.81 179 THR A O 1
ATOM 1396 N N . GLU A 1 180 ? -32.324 17.361 29.306 1.00 61.50 180 GLU A N 1
ATOM 1397 C CA . GLU A 1 180 ? -31.525 18.058 30.318 1.00 61.50 180 GLU A CA 1
ATOM 1398 C C . GLU A 1 180 ? -31.633 17.330 31.666 1.00 61.50 180 GLU A C 1
ATOM 1400 O O . GLU A 1 180 ? -32.623 17.446 32.388 1.00 61.50 180 GLU A O 1
ATOM 1405 N N . SER A 1 181 ? -30.625 16.529 32.008 1.00 53.41 181 SER A N 1
ATOM 1406 C CA . SER A 1 181 ? -30.566 15.828 33.284 1.00 53.41 181 SER A CA 1
ATOM 1407 C C . SER A 1 181 ? -29.955 16.741 34.351 1.00 53.41 181 SER A C 1
ATOM 1409 O O . SER A 1 181 ? -28.739 16.872 34.450 1.00 53.41 181 SER A O 1
ATOM 1411 N N . HIS A 1 182 ? -30.858 17.309 35.153 1.00 50.75 182 HIS A N 1
ATOM 1412 C CA . HIS A 1 182 ? -30.723 17.765 36.542 1.00 50.75 182 HIS A CA 1
ATOM 1413 C C . HIS A 1 182 ? -29.922 19.042 36.859 1.00 50.75 182 HIS A C 1
ATOM 1415 O O . HIS A 1 182 ? -28.702 19.048 36.997 1.00 50.75 182 HIS A O 1
ATOM 1421 N N . LYS A 1 183 ? -30.700 20.098 37.164 1.00 43.94 183 LYS A N 1
ATOM 1422 C CA . LYS A 1 183 ? -30.374 21.184 38.103 1.00 43.94 183 LYS A CA 1
ATOM 1423 C C . LYS A 1 183 ? -29.540 20.659 39.278 1.00 43.94 183 LYS A C 1
ATOM 1425 O O . LYS A 1 183 ? -30.053 19.906 40.108 1.00 43.94 183 LYS A O 1
ATOM 1430 N N . ALA A 1 184 ? -28.311 21.151 39.402 1.00 42.38 184 ALA A N 1
ATOM 1431 C CA . ALA A 1 184 ? -27.630 21.201 40.685 1.00 42.38 184 ALA A CA 1
ATOM 1432 C C . ALA A 1 184 ? -28.497 22.044 41.639 1.00 42.38 184 ALA A C 1
ATOM 1434 O O . ALA A 1 184 ? -28.690 23.243 41.435 1.00 42.38 184 ALA A O 1
ATOM 1435 N N . LYS A 1 185 ? -29.112 21.388 42.628 1.00 40.59 185 LYS A N 1
ATOM 1436 C CA . LYS A 1 185 ? -29.823 22.055 43.723 1.00 40.59 185 LYS A CA 1
ATOM 1437 C C . LYS A 1 185 ? -28.798 22.800 44.575 1.00 40.59 185 LYS A C 1
ATOM 1439 O O . LYS A 1 185 ? -27.798 22.214 44.978 1.00 40.59 185 LYS A O 1
ATOM 1444 N N . SER A 1 186 ? -29.099 24.062 44.861 1.00 40.91 186 SER A N 1
ATOM 1445 C CA . SER A 1 186 ? -28.401 24.868 45.852 1.00 40.91 186 SER A CA 1
ATOM 1446 C C . SER A 1 186 ? -28.411 24.196 47.225 1.00 40.91 186 SER A C 1
ATOM 1448 O O . SER A 1 186 ? -29.456 23.708 47.671 1.00 40.91 186 SER A O 1
ATOM 1450 N N . LYS A 1 187 ? -27.282 24.278 47.920 1.00 36.62 187 LYS A N 1
ATOM 1451 C CA . LYS A 1 187 ? -27.212 24.570 49.350 1.00 36.62 187 LYS A CA 1
ATOM 1452 C C . LYS A 1 187 ? -25.902 25.285 49.628 1.00 36.62 187 LYS A C 1
ATOM 1454 O O . LYS A 1 187 ? -24.893 24.863 49.025 1.00 36.62 187 LYS A O 1
#

InterPro domains:
  IPR002119 Histone H2A [PR00620] (72-94)
  IPR002119 Histone H2A [PR00620] (101-116)
  IPR002119 Histone H2A [PR00620] (116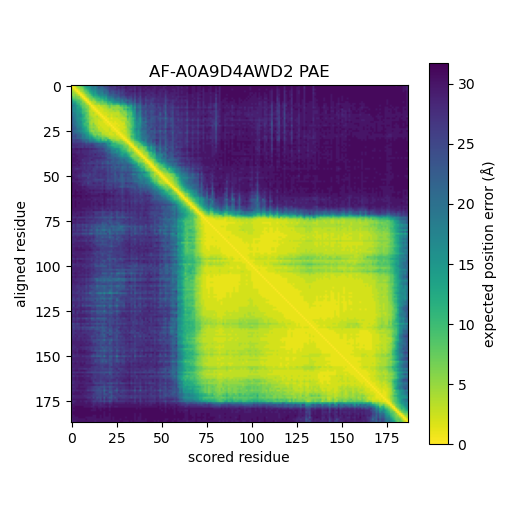-129)
  IPR002119 Histone H2A [PR00620] (130-144)
  IPR002119 Histone H2A [PR00620] (158-176)
  IPR002119 Histone H2A [PTHR23430] (66-179)
  IPR002119 Histone H2A [SM00414] (61-181)
  IPR007125 Core Histone H2A/H2B/H3 domain [PF00125] (68-147)
  IPR009072 Histone-fold [G3DSA:1.10.20.10] (60-187)
  IPR009072 Histone-fold [SSF47113] (41-157)
  IPR032454 Histone H2A, C-terminal domain [PF16211] (150-183)
  IPR032458 Histone H2A conserved site [PS00046] (80-86)
  IPR061508 Histone H2A, histone fold [cd00074] (74-162)

Radius of gyration: 32.77 Å; Cα contacts (8 Å, |Δi|>4): 95; chains: 1; bounding box: 98×41×78 Å

Secondary structure (DSSP, 8-state):
--------SSHHHHHHHHHHHHHHHHHHTT-----TT---------STTSSSSSSS-SS----SS-SS----PPPHHHHHT-SS-HHHHHHHHHHTTS-S---SSHHHHHHHHHHHHHHHHHHHHHHHHHHTT-SS--HHHHHHHHHHSHHHHHHTTT---TT--------GGGSPP----------

Solvent-accessible surface area (backbone atoms only — not comparable to full-atom values): 12321 Å² total; per-residue (Å²): 136,85,89,86,88,87,81,95,74,70,68,69,62,53,56,50,57,55,51,54,55,50,53,55,55,57,57,63,70,74,71,77,89,76,84,91,83,81,84,88,82,84,91,89,79,80,85,86,63,61,72,71,64,64,70,75,73,79,80,79,81,77,66,76,93,75,83,64,86,77,67,84,75,79,49,70,18,68,75,68,74,42,91,41,60,23,69,56,44,41,52,49,53,63,72,62,66,79,55,99,70,80,62,86,60,55,26,49,54,53,30,51,53,53,44,50,57,50,49,53,53,48,52,44,11,46,48,44,12,47,77,70,75,36,94,63,76,47,49,41,20,46,39,52,30,33,67,72,34,70,68,49,29,62,75,44,64,91,59,85,63,74,79,17,81,75,82,94,79,78,62,74,87,78,51,80,78,86,68,90,83,72,82,83,77,88,129

Sequence (187 aa):
MEGRDGSGVTSKWFLLLELENYIRQLEAAARTDVNLRSLRHFPIFPQKTLEQAKRSSIMSGRGKQGGKVRAKAKSRSSRAGLQFPVGRVHRLLRKGNYAERVGAGAPVYMAAVLEYLTAEILELAGNAARDNKKTRIIPRHLQLAIRNDEELNKLLGKVTIAQGGVLPNIQAVLLPKKTESHKAKSK

Organism: NCBI:txid74926

Nearest PDB structures (foldseek):
  1eqz-assembly1_A  TM=8.663E-01  e=8.472E-20  Gallus gallus
  1p3g-assembly1_G  TM=9.948E-01  e=1.537E-17  Xenopus laevis
  6jm9-assembly1_C  TM=9.885E-01  e=1.356E-17  Xenopus laevis
  5av8-assembly1_C  TM=9.972E-01  e=2.876E-17  Homo sapiens
  6jxd-assembly1_C  TM=9.897E-01  e=2.701E-17  Homo sapiens

Mean predicted aligned error: 17.83 Å

Foldseek 3Di:
DDDDDDDPDPPPVVVVVVVVVVVVVVVVVVPDDDDPPPDPDDDDDDPPPPVVVVVPPPDPPPPDPPPDPDDPDDAPCNVLVHPFRLVVQVVCVPVVPPDPDDDSCNSSVVRVVVRVVVVQLCVQLCVLCVVVVHRDRDLLSSLVSQCVDPVSCVVCVPPDRPPNDHDDDDDPVPDPDDDPPDDPDDD

pLDDT: mean 77.52, std 23.27, range [31.06, 98.69]